Protein AF-A0A2E5JFN7-F1 (afdb_monomer_lite)

Secondary structure (DSSP, 8-state):
--HHHHHHHHHHHHHHHHHHHHHHH-HHHIIIIISSTT-HHHHHHHHHHHHHHHHHHHHHHHHTTTS-HHHHHHHHHHHHHHHHHHHHHHHHHTTSS--SS-HHHHHHHHHIIIIIHHHHHHH-HHHHHHHHHTT-----HHHHHHHHHHHHHHHH-S-GGGHHHHHHHHHHHHHHHHHHS-TTGGGG-GGGS--

Sequence (195 aa):
MKLAEKIGFLFIFVIIGLGVWFSHANLEAYQSWYAGPHGLLEWLTLASILSCIIASLYRASILAPFRKTSFLIGLYSSAAILLLFGALEGSRRWGLVDDFLPGWSVATLFFLYLVVLPLCYLKFLKTRKRVDDWAIPLPRIYHIWFYVLLLIAHWSTSANEFRPEQLQFGACWLFFMVLMEPLNRVVFSRTTIER

Structure (mmCIF, N/CA/C/O backbone):
data_AF-A0A2E5JFN7-F1
#
_entry.id   AF-A0A2E5JFN7-F1
#
loop_
_atom_site.group_PDB
_atom_site.id
_atom_site.type_symbol
_atom_site.label_atom_id
_atom_site.label_alt_id
_atom_site.label_comp_id
_atom_site.label_asym_id
_atom_site.label_entity_id
_atom_site.label_seq_id
_atom_site.pdbx_PDB_ins_code
_atom_site.Cartn_x
_atom_site.Cartn_y
_atom_site.Cartn_z
_atom_site.occupancy
_atom_site.B_iso_or_equiv
_atom_site.auth_seq_id
_atom_site.auth_comp_id
_atom_site.auth_asym_id
_atom_site.auth_atom_id
_atom_site.pdbx_PDB_model_num
ATOM 1 N N . MET A 1 1 ? -17.587 -4.954 -4.527 1.00 73.69 1 MET A N 1
ATOM 2 C CA . MET A 1 1 ? -16.482 -3.975 -4.611 1.00 73.69 1 MET A CA 1
ATOM 3 C C . MET A 1 1 ? -17.064 -2.625 -4.966 1.00 73.69 1 MET A C 1
ATOM 5 O O . MET A 1 1 ? -17.926 -2.572 -5.842 1.00 73.69 1 MET A O 1
ATOM 9 N N . LYS A 1 2 ? -16.641 -1.570 -4.272 1.00 88.75 2 LYS A N 1
ATOM 10 C CA . LYS A 1 2 ? -17.044 -0.190 -4.579 1.00 88.75 2 LYS A CA 1
ATOM 11 C C . LYS A 1 2 ? -16.436 0.246 -5.919 1.00 88.75 2 LYS A C 1
ATOM 13 O O . LYS A 1 2 ? -15.442 -0.325 -6.359 1.00 88.75 2 LYS A O 1
ATOM 18 N N . LEU A 1 3 ? -17.013 1.265 -6.560 1.00 90.50 3 LEU A N 1
ATOM 19 C CA . LEU A 1 3 ? -16.507 1.783 -7.838 1.00 90.50 3 LEU A CA 1
ATOM 20 C C . LEU A 1 3 ? -15.044 2.244 -7.730 1.00 90.50 3 LEU A C 1
ATOM 22 O O . LEU A 1 3 ? -14.225 1.846 -8.551 1.00 90.50 3 LEU A O 1
ATOM 26 N N . ALA A 1 4 ? -14.705 2.987 -6.672 1.00 89.81 4 ALA A N 1
ATOM 27 C CA . ALA A 1 4 ? -13.338 3.439 -6.412 1.00 89.81 4 ALA A CA 1
ATOM 28 C C . ALA A 1 4 ? -12.331 2.277 -6.329 1.00 89.81 4 ALA A C 1
ATOM 30 O O . ALA A 1 4 ? -11.231 2.388 -6.858 1.00 89.81 4 ALA A O 1
ATOM 31 N N . GLU A 1 5 ? -12.719 1.136 -5.742 1.00 91.19 5 GLU A N 1
ATOM 32 C CA . GLU A 1 5 ? -11.840 -0.037 -5.702 1.00 91.19 5 GLU A CA 1
ATOM 33 C C . GLU A 1 5 ? -11.593 -0.601 -7.103 1.00 91.19 5 GLU A C 1
ATOM 35 O O . GLU A 1 5 ? -10.466 -0.912 -7.467 1.00 91.19 5 GLU A O 1
ATOM 40 N N . LYS A 1 6 ? -12.651 -0.734 -7.911 1.00 92.69 6 LYS A N 1
ATOM 41 C CA . LYS A 1 6 ? -12.523 -1.252 -9.280 1.00 92.69 6 LYS A CA 1
ATOM 42 C C . LYS A 1 6 ? -11.599 -0.370 -10.118 1.00 92.69 6 LYS A C 1
ATOM 44 O O . LYS A 1 6 ? -10.758 -0.897 -10.838 1.00 92.69 6 LYS A O 1
ATOM 49 N N . ILE A 1 7 ? -11.735 0.950 -9.980 1.00 95.62 7 ILE A N 1
ATOM 50 C CA . ILE A 1 7 ? -10.869 1.927 -10.649 1.00 95.62 7 ILE A CA 1
ATOM 51 C C . ILE A 1 7 ? -9.422 1.775 -10.170 1.00 95.62 7 ILE A C 1
ATOM 53 O O . ILE A 1 7 ? -8.524 1.726 -11.002 1.00 95.62 7 ILE A O 1
ATOM 57 N N . GLY A 1 8 ? -9.193 1.627 -8.861 1.00 94.06 8 GLY A N 1
ATOM 58 C CA . GLY A 1 8 ? -7.854 1.407 -8.309 1.00 94.06 8 GLY A CA 1
ATOM 59 C C . GLY A 1 8 ? -7.188 0.137 -8.846 1.00 94.06 8 GLY A C 1
ATOM 60 O O . GLY A 1 8 ? -6.050 0.189 -9.300 1.00 94.06 8 GLY A O 1
ATOM 61 N N . PHE A 1 9 ? -7.899 -0.994 -8.887 1.00 94.88 9 PHE A N 1
ATOM 62 C CA . PHE A 1 9 ? -7.349 -2.224 -9.474 1.00 94.88 9 PHE A CA 1
ATOM 63 C C . PHE A 1 9 ? -7.083 -2.100 -10.969 1.00 94.88 9 PHE A C 1
ATOM 65 O O . PHE A 1 9 ? -6.048 -2.570 -11.434 1.00 94.88 9 PHE A O 1
ATOM 72 N N . LEU A 1 10 ? -7.993 -1.467 -11.715 1.00 95.88 10 LEU A N 1
ATOM 73 C CA . LEU A 1 10 ? -7.801 -1.223 -13.140 1.00 95.88 10 LEU A CA 1
ATOM 74 C C . LEU A 1 10 ? -6.564 -0.353 -13.380 1.00 95.88 10 LEU A C 1
ATOM 76 O O . LEU A 1 10 ? -5.761 -0.681 -14.244 1.00 95.88 10 LEU A O 1
ATOM 80 N N . PHE A 1 11 ? -6.380 0.702 -12.585 1.00 96.69 11 PHE A N 1
ATOM 81 C CA . PHE A 1 11 ? -5.196 1.555 -12.636 1.00 96.69 11 PHE A CA 1
ATOM 82 C C . PHE A 1 11 ? -3.911 0.740 -12.443 1.00 96.69 11 PHE A C 1
ATOM 84 O O . PHE A 1 11 ? -3.033 0.776 -13.302 1.00 96.69 11 PHE A O 1
ATOM 91 N N . ILE A 1 12 ? -3.823 -0.054 -11.371 1.00 96.00 12 ILE A N 1
ATOM 92 C CA . ILE A 1 12 ? -2.625 -0.860 -11.099 1.00 96.00 12 ILE A CA 1
ATOM 93 C C . ILE A 1 12 ? -2.394 -1.881 -12.224 1.00 96.00 12 ILE A C 1
ATOM 95 O O . ILE A 1 12 ? -1.264 -2.051 -12.678 1.00 96.00 12 ILE A O 1
ATOM 99 N N . PHE A 1 13 ? -3.456 -2.534 -12.707 1.00 95.62 13 PHE A N 1
ATOM 100 C CA . PHE A 1 13 ? -3.371 -3.525 -13.780 1.00 95.62 13 PHE A CA 1
ATOM 101 C C . PHE A 1 13 ? -2.891 -2.916 -15.101 1.00 95.62 13 PHE A C 1
ATOM 103 O O . PHE A 1 13 ? -2.038 -3.503 -15.759 1.00 95.62 13 PHE A O 1
ATOM 110 N N . VAL A 1 14 ? -3.392 -1.734 -15.474 1.00 97.25 14 VAL A N 1
ATOM 111 C CA . VAL A 1 14 ? -2.961 -1.019 -16.685 1.00 97.25 14 VAL A CA 1
ATOM 112 C C . VAL A 1 14 ? -1.489 -0.651 -16.594 1.00 97.25 14 VAL A C 1
ATOM 114 O O . VAL A 1 14 ? -0.746 -0.941 -17.528 1.00 97.25 14 VAL A O 1
ATOM 117 N N . ILE A 1 15 ? -1.052 -0.066 -15.473 1.00 97.81 15 ILE A N 1
ATOM 118 C CA . ILE A 1 15 ? 0.358 0.285 -15.287 1.00 97.81 15 ILE A CA 1
ATOM 119 C C . ILE A 1 15 ? 1.208 -0.980 -15.426 1.00 97.81 15 ILE A C 1
ATOM 121 O O . ILE A 1 15 ? 2.070 -1.036 -16.290 1.00 97.81 15 ILE A O 1
ATOM 125 N N . ILE A 1 16 ? 0.902 -2.049 -14.700 1.00 96.06 16 ILE A N 1
ATOM 126 C CA . ILE A 1 16 ? 1.704 -3.279 -14.741 1.00 96.06 16 ILE A CA 1
ATOM 127 C C . ILE A 1 16 ? 1.686 -3.953 -16.109 1.00 96.06 16 ILE A C 1
ATOM 129 O O . ILE A 1 16 ? 2.736 -4.395 -16.566 1.00 96.06 16 ILE A O 1
ATOM 133 N N . GLY A 1 17 ? 0.542 -4.001 -16.788 1.00 96.31 17 GLY A N 1
ATOM 134 C CA . GLY A 1 17 ? 0.453 -4.522 -18.150 1.00 96.31 17 GLY A CA 1
ATOM 135 C C . GLY A 1 17 ? 1.341 -3.740 -19.120 1.00 96.31 17 GLY A C 1
ATOM 136 O O . GLY A 1 17 ? 2.074 -4.350 -19.898 1.00 96.31 17 GLY A O 1
ATOM 137 N N . LEU A 1 18 ? 1.349 -2.405 -19.016 1.00 96.69 18 LEU A N 1
ATOM 138 C CA . LEU A 1 18 ? 2.265 -1.553 -19.778 1.00 96.69 18 LEU A CA 1
ATOM 139 C C . LEU A 1 18 ? 3.726 -1.846 -19.434 1.00 96.69 18 LEU A C 1
ATOM 141 O O . LEU A 1 18 ? 4.544 -1.899 -20.342 1.00 96.69 18 LEU A O 1
ATOM 145 N N . GLY A 1 19 ? 4.053 -2.088 -18.164 1.00 95.81 19 GLY A N 1
ATOM 146 C CA . GLY A 1 19 ? 5.405 -2.462 -17.745 1.00 95.81 19 GLY A CA 1
ATOM 147 C C . GLY A 1 19 ? 5.879 -3.777 -18.363 1.00 95.81 19 GLY A C 1
ATOM 148 O O . GLY A 1 19 ? 6.961 -3.830 -18.948 1.00 95.81 19 GLY A O 1
ATOM 149 N N . VAL A 1 20 ? 5.044 -4.823 -18.318 1.00 96.81 20 VAL A N 1
ATOM 150 C CA . VAL A 1 20 ? 5.360 -6.108 -18.967 1.00 96.81 20 VAL A CA 1
ATOM 151 C C . VAL A 1 20 ? 5.555 -5.901 -20.467 1.00 96.81 20 VAL A C 1
ATOM 153 O O . VAL A 1 20 ? 6.562 -6.348 -21.016 1.00 96.81 20 VAL A O 1
ATOM 156 N N . TRP A 1 21 ? 4.645 -5.186 -21.131 1.00 97.06 21 TRP A N 1
ATOM 157 C CA . TRP A 1 21 ? 4.748 -4.916 -22.564 1.00 97.06 21 TRP A CA 1
ATOM 158 C C . TRP A 1 21 ? 6.009 -4.116 -22.926 1.00 97.06 21 TRP A C 1
ATOM 160 O O . TRP A 1 21 ? 6.771 -4.554 -23.788 1.00 97.06 21 TRP A O 1
ATOM 170 N N . PHE A 1 22 ? 6.288 -3.009 -22.227 1.00 96.19 22 PHE A N 1
ATOM 171 C CA . PHE A 1 22 ? 7.479 -2.187 -22.453 1.00 96.19 22 PHE A CA 1
ATOM 172 C C . PHE A 1 22 ? 8.766 -2.985 -22.285 1.00 96.19 22 PHE A C 1
ATOM 174 O O . PHE A 1 22 ? 9.660 -2.849 -23.115 1.00 96.19 22 PHE A O 1
ATOM 181 N N . SER A 1 23 ? 8.843 -3.865 -21.281 1.00 96.62 23 SER A N 1
ATOM 182 C CA . SER A 1 23 ? 10.041 -4.685 -21.071 1.00 96.62 23 SER A CA 1
ATOM 183 C C . SER A 1 23 ? 10.377 -5.573 -22.279 1.00 96.62 23 SER A C 1
ATOM 185 O O . SER A 1 23 ? 11.549 -5.814 -22.557 1.00 96.62 23 SER A O 1
ATOM 187 N N . HIS A 1 24 ? 9.376 -6.019 -23.043 1.00 96.25 24 HIS A N 1
ATOM 188 C CA . HIS A 1 24 ? 9.597 -6.819 -24.252 1.00 96.25 24 HIS A CA 1
ATOM 189 C C . HIS A 1 24 ? 9.774 -5.964 -25.508 1.00 96.25 24 HIS A C 1
ATOM 191 O O . HIS A 1 24 ? 10.525 -6.348 -26.399 1.00 96.25 24 HIS A O 1
ATOM 197 N N . ALA A 1 25 ? 9.071 -4.833 -25.601 1.00 97.44 25 ALA A N 1
ATOM 198 C CA . ALA A 1 25 ? 9.056 -4.002 -26.801 1.00 97.44 25 ALA A CA 1
ATOM 199 C C . ALA A 1 25 ? 10.277 -3.075 -26.908 1.00 97.44 25 ALA A C 1
ATOM 201 O O . ALA A 1 25 ? 10.822 -2.900 -27.995 1.00 97.44 25 ALA A O 1
ATOM 202 N N . ASN A 1 26 ? 10.693 -2.458 -25.799 1.00 96.62 26 ASN A N 1
ATOM 203 C CA . ASN A 1 26 ? 11.832 -1.548 -25.753 1.00 96.62 26 ASN A CA 1
ATOM 204 C C . ASN A 1 26 ? 12.445 -1.552 -24.346 1.00 96.62 26 ASN A C 1
ATOM 206 O O . ASN A 1 26 ? 12.002 -0.834 -23.444 1.00 96.62 26 ASN A O 1
ATOM 210 N N . LEU A 1 27 ? 13.482 -2.375 -24.180 1.00 96.00 27 LEU A N 1
ATOM 211 C CA . LEU A 1 27 ? 14.155 -2.564 -22.899 1.00 96.00 27 LEU A CA 1
ATOM 212 C C . LEU A 1 27 ? 14.795 -1.267 -22.384 1.00 96.00 27 LEU A C 1
ATOM 214 O O . LEU A 1 27 ? 14.708 -0.982 -21.194 1.00 96.00 27 LEU A O 1
ATOM 218 N N . GLU A 1 28 ? 15.368 -0.453 -23.268 1.00 95.75 28 GLU A N 1
ATOM 219 C CA . GLU A 1 28 ? 16.009 0.812 -22.901 1.00 95.75 28 GLU A CA 1
ATOM 220 C C . GLU A 1 28 ? 14.992 1.813 -22.339 1.00 95.75 28 GLU A C 1
ATOM 222 O O . GLU A 1 28 ? 15.212 2.404 -21.281 1.00 95.75 28 GLU A O 1
ATOM 227 N N . ALA A 1 29 ? 13.831 1.958 -22.986 1.00 95.00 29 ALA A N 1
ATOM 228 C CA . ALA A 1 29 ? 12.750 2.808 -22.485 1.00 95.00 29 ALA A CA 1
ATOM 229 C C . ALA A 1 29 ? 12.196 2.299 -21.142 1.00 95.00 29 ALA A C 1
ATOM 231 O O . ALA A 1 29 ? 11.891 3.094 -20.248 1.00 95.00 29 ALA A O 1
ATOM 232 N N . TYR A 1 30 ? 12.100 0.974 -20.979 1.00 95.94 30 TYR A N 1
ATOM 233 C CA . TYR A 1 30 ? 11.683 0.365 -19.719 1.00 95.94 30 TYR A CA 1
ATOM 234 C C . TYR A 1 30 ? 12.671 0.683 -18.587 1.00 95.94 30 TYR A C 1
ATOM 236 O O . TYR A 1 30 ? 12.260 1.101 -17.507 1.00 95.94 30 TYR A O 1
ATOM 244 N N . GLN A 1 31 ? 13.969 0.518 -18.837 1.00 94.94 31 GLN A N 1
ATOM 245 C CA . GLN A 1 31 ? 15.022 0.691 -17.835 1.00 94.94 31 GLN A CA 1
ATOM 246 C C . GLN A 1 31 ? 15.359 2.150 -17.528 1.00 94.94 31 GLN A C 1
ATOM 248 O O . GLN A 1 31 ? 15.864 2.417 -16.449 1.00 94.94 31 GLN A O 1
ATOM 253 N N . SER A 1 32 ? 15.112 3.087 -18.442 1.00 93.56 32 SER A N 1
ATOM 254 C CA . SER A 1 32 ? 15.440 4.505 -18.235 1.00 93.56 32 SER A CA 1
ATOM 255 C C . SER A 1 32 ? 14.272 5.287 -17.643 1.00 93.56 32 SER A C 1
ATOM 257 O O . SER A 1 32 ? 14.397 5.903 -16.590 1.00 93.56 32 SER A O 1
ATOM 259 N N . TRP A 1 33 ? 13.116 5.257 -18.306 1.00 95.44 33 TRP A N 1
ATOM 260 C CA . TRP A 1 33 ? 11.990 6.125 -17.969 1.00 95.44 33 TRP A CA 1
ATOM 261 C C . TRP A 1 33 ? 10.932 5.435 -17.109 1.00 95.44 33 TRP A C 1
ATOM 263 O O . TRP A 1 33 ? 10.269 6.081 -16.300 1.00 95.44 33 TRP A O 1
ATOM 273 N N . TYR A 1 34 ? 10.735 4.129 -17.282 1.00 96.12 34 TYR A N 1
ATOM 274 C CA . TYR A 1 34 ? 9.594 3.445 -16.681 1.00 96.12 34 TYR A CA 1
ATOM 275 C C . TYR A 1 34 ? 9.903 2.861 -15.293 1.00 96.12 34 TYR A C 1
ATOM 277 O O . TYR A 1 34 ? 9.289 3.264 -14.305 1.00 96.12 34 TYR A O 1
ATOM 285 N N . ALA A 1 35 ? 10.856 1.930 -15.222 1.00 94.69 35 ALA A N 1
ATOM 286 C CA . ALA A 1 35 ? 11.292 1.230 -14.011 1.00 94.69 35 ALA A CA 1
ATOM 287 C C . ALA A 1 35 ? 12.698 1.647 -13.545 1.00 94.69 35 ALA A C 1
ATOM 289 O O . ALA A 1 35 ? 13.195 1.104 -12.565 1.00 94.69 35 ALA A O 1
ATOM 290 N N . GLY A 1 36 ? 13.341 2.569 -14.263 1.00 90.19 36 GLY A N 1
ATOM 291 C CA . GLY A 1 36 ? 14.665 3.081 -13.929 1.00 90.19 36 GLY A CA 1
ATOM 292 C C . GLY A 1 36 ? 14.713 3.961 -12.687 1.00 90.19 36 GLY A C 1
ATOM 293 O O . GLY A 1 36 ? 13.664 4.321 -12.141 1.00 90.19 36 GLY A O 1
ATOM 294 N N . PRO A 1 37 ? 15.926 4.384 -12.286 1.00 86.50 37 PRO A N 1
ATOM 295 C CA . PRO A 1 37 ? 16.100 5.423 -11.280 1.00 86.50 37 PRO A CA 1
ATOM 296 C C . PRO A 1 37 ? 15.337 6.687 -11.689 1.00 86.50 37 PRO A C 1
ATOM 298 O O . PRO A 1 37 ? 15.473 7.176 -12.808 1.00 86.50 37 PRO A O 1
ATOM 301 N N . HIS A 1 38 ? 14.514 7.202 -10.783 1.00 88.62 38 HIS A N 1
ATOM 302 C CA . HIS A 1 38 ? 13.595 8.326 -10.981 1.00 88.62 38 HIS A CA 1
ATOM 303 C C . HIS A 1 38 ? 12.520 8.105 -12.055 1.00 88.62 38 HIS A C 1
ATOM 305 O O . HIS A 1 38 ? 11.885 9.064 -12.506 1.00 88.62 38 HIS A O 1
ATOM 311 N N . GLY A 1 39 ? 12.291 6.849 -12.445 1.00 92.88 39 GLY A N 1
ATOM 312 C CA . GLY A 1 39 ? 11.295 6.464 -13.432 1.00 92.88 39 GLY A CA 1
ATOM 313 C C . GLY A 1 39 ? 9.853 6.579 -12.934 1.00 92.88 39 GLY A C 1
ATOM 314 O O . GLY A 1 39 ? 9.565 6.853 -11.769 1.00 92.88 39 GLY A O 1
ATOM 315 N N . LEU A 1 40 ? 8.898 6.345 -13.830 1.00 96.19 40 LEU A N 1
ATOM 316 C CA . LEU A 1 40 ? 7.468 6.464 -13.545 1.00 96.19 40 LEU A CA 1
ATOM 317 C C . LEU A 1 40 ? 7.011 5.601 -12.355 1.00 96.19 40 LEU A C 1
ATOM 319 O O . LEU A 1 40 ? 6.304 6.095 -11.473 1.00 96.19 40 LEU A O 1
ATOM 323 N N . LEU A 1 41 ? 7.395 4.318 -12.323 1.00 94.94 41 LEU A N 1
ATOM 324 C CA . LEU A 1 41 ? 7.003 3.393 -11.250 1.00 94.94 41 LEU A CA 1
ATOM 325 C C . LEU A 1 41 ? 7.482 3.874 -9.884 1.00 94.94 41 LEU A C 1
ATOM 327 O O . LEU A 1 41 ? 6.797 3.702 -8.873 1.00 94.94 41 LEU A O 1
ATOM 331 N N . GLU A 1 42 ? 8.638 4.520 -9.876 1.00 91.69 42 GLU A N 1
ATOM 332 C CA . GLU A 1 42 ? 9.266 5.050 -8.691 1.00 91.69 42 GLU A CA 1
ATOM 333 C C . GLU A 1 42 ? 8.378 6.111 -8.014 1.00 91.69 42 GLU A C 1
ATOM 335 O O . GLU A 1 42 ? 8.008 5.989 -6.837 1.00 91.69 42 GLU A O 1
ATOM 340 N N . TRP A 1 43 ? 7.994 7.133 -8.783 1.00 93.62 43 TRP A N 1
ATOM 341 C CA . TRP A 1 43 ? 7.141 8.229 -8.325 1.00 93.62 43 TRP A CA 1
ATOM 342 C C . TRP A 1 43 ? 5.758 7.740 -7.917 1.00 93.62 43 TRP A C 1
ATOM 344 O O . TRP A 1 43 ? 5.205 8.183 -6.908 1.00 93.62 43 TRP A O 1
ATOM 354 N N . LEU A 1 44 ? 5.206 6.784 -8.664 1.00 96.12 44 LEU A N 1
ATOM 355 C CA . LEU A 1 44 ? 3.916 6.195 -8.331 1.00 96.12 44 LEU A CA 1
ATOM 356 C C . LEU A 1 44 ? 3.965 5.369 -7.041 1.00 96.12 44 LEU A C 1
ATOM 358 O O . LEU A 1 44 ? 2.984 5.346 -6.294 1.00 96.12 44 LEU A O 1
ATOM 362 N N . THR A 1 45 ? 5.091 4.716 -6.752 1.00 94.19 45 THR A N 1
ATOM 363 C CA . THR A 1 45 ? 5.304 4.008 -5.485 1.00 94.19 45 THR A CA 1
ATOM 364 C C . THR A 1 45 ? 5.330 4.999 -4.324 1.00 94.19 45 THR A C 1
ATOM 366 O O . THR A 1 45 ? 4.573 4.829 -3.366 1.00 94.19 45 THR A O 1
ATOM 369 N N . LEU A 1 46 ? 6.090 6.095 -4.441 1.00 94.06 46 LEU A N 1
ATOM 370 C CA . LEU A 1 46 ? 6.107 7.164 -3.430 1.00 94.06 46 LEU A CA 1
ATOM 371 C C . LEU A 1 46 ? 4.717 7.776 -3.215 1.00 94.06 46 LEU A C 1
ATOM 373 O O . LEU A 1 46 ? 4.294 7.963 -2.072 1.00 94.06 46 LEU A O 1
ATOM 377 N N . ALA A 1 47 ? 3.969 8.020 -4.294 1.00 96.38 47 ALA A N 1
ATOM 378 C CA . ALA A 1 47 ? 2.605 8.534 -4.215 1.00 96.38 47 ALA A CA 1
ATOM 379 C C . ALA A 1 47 ? 1.671 7.589 -3.439 1.00 96.38 47 ALA A C 1
ATOM 381 O O . ALA A 1 47 ? 0.853 8.045 -2.634 1.00 96.38 47 ALA A O 1
ATOM 382 N N . SER A 1 48 ? 1.807 6.272 -3.625 1.00 96.62 48 SER A N 1
ATOM 383 C CA . SER A 1 48 ? 1.014 5.285 -2.881 1.00 96.62 48 SER A CA 1
ATOM 384 C C . SER A 1 48 ? 1.369 5.244 -1.392 1.00 96.62 48 SER A C 1
ATOM 386 O O . SER A 1 48 ? 0.470 5.189 -0.551 1.00 96.62 48 SER A O 1
ATOM 388 N N . ILE A 1 49 ? 2.658 5.350 -1.048 1.00 95.94 49 ILE A N 1
ATOM 389 C CA . ILE A 1 49 ? 3.131 5.398 0.343 1.00 95.94 49 ILE A CA 1
ATOM 390 C C . ILE A 1 49 ? 2.588 6.652 1.027 1.00 95.94 49 ILE A C 1
ATOM 392 O O . ILE A 1 49 ? 1.988 6.556 2.099 1.00 95.94 49 ILE A O 1
ATOM 396 N N . LEU A 1 50 ? 2.712 7.814 0.378 1.00 96.94 50 LEU A N 1
ATOM 397 C CA . LEU A 1 50 ? 2.157 9.071 0.877 1.00 96.94 50 LEU A CA 1
ATOM 398 C C . LEU A 1 50 ? 0.640 8.966 1.078 1.00 96.94 50 LEU A C 1
ATOM 400 O O . LEU A 1 50 ? 0.121 9.370 2.119 1.00 96.94 50 LEU A O 1
ATOM 404 N N . SER A 1 51 ? -0.066 8.348 0.130 1.00 97.50 51 SER A N 1
ATOM 405 C CA . SER A 1 51 ? -1.509 8.108 0.235 1.00 97.50 51 SER A CA 1
ATOM 406 C C . SER A 1 51 ? -1.858 7.213 1.430 1.00 97.50 51 SER A C 1
ATOM 408 O O . SER A 1 51 ? -2.827 7.487 2.141 1.00 97.50 51 SER A O 1
ATOM 410 N N . CYS A 1 52 ? -1.056 6.181 1.714 1.00 97.44 52 CYS A N 1
ATOM 411 C CA . CYS A 1 52 ? -1.233 5.325 2.889 1.00 97.44 52 CYS A CA 1
ATOM 412 C C . CYS A 1 52 ? -0.997 6.077 4.205 1.00 97.44 52 CYS A C 1
ATOM 414 O O . CYS A 1 52 ? -1.748 5.885 5.166 1.00 97.44 52 CYS A O 1
ATOM 416 N N . ILE A 1 53 ? 0.019 6.942 4.252 1.00 98.00 53 ILE A N 1
ATOM 417 C CA . ILE A 1 53 ? 0.317 7.787 5.415 1.00 98.00 53 ILE A CA 1
ATOM 418 C C . ILE A 1 53 ? -0.859 8.729 5.676 1.00 98.00 53 ILE A C 1
ATOM 420 O O . ILE A 1 53 ? -1.415 8.721 6.775 1.00 98.00 53 ILE A O 1
ATOM 424 N N . ILE A 1 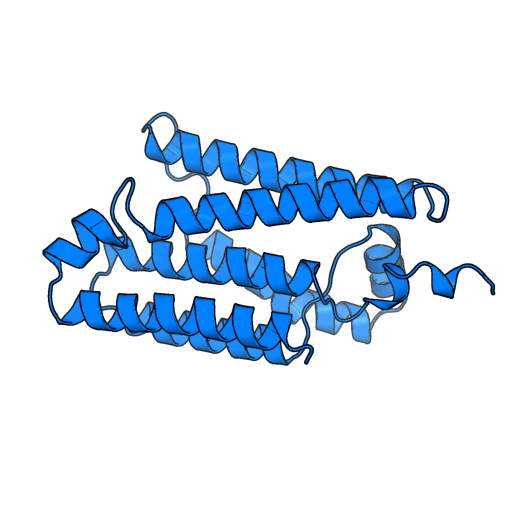54 ? -1.299 9.471 4.654 1.00 98.06 54 ILE A N 1
ATOM 425 C CA . ILE A 1 54 ? -2.435 10.396 4.751 1.00 98.06 54 ILE A CA 1
ATOM 426 C C . ILE A 1 54 ? -3.691 9.651 5.205 1.00 98.06 54 ILE A C 1
ATOM 428 O O . ILE A 1 54 ? -4.357 10.092 6.139 1.00 98.06 54 ILE A O 1
ATOM 432 N N . ALA A 1 55 ? -4.001 8.499 4.607 1.00 97.00 55 ALA A N 1
ATOM 433 C CA . ALA A 1 55 ? -5.170 7.708 4.978 1.00 97.00 55 ALA A CA 1
ATOM 434 C C . ALA A 1 55 ? -5.107 7.201 6.431 1.00 97.00 55 ALA A C 1
ATOM 436 O O . ALA A 1 55 ? -6.126 7.206 7.126 1.00 97.00 55 ALA A O 1
ATOM 437 N N . SER A 1 56 ? -3.927 6.798 6.909 1.00 97.69 56 SER A N 1
ATOM 438 C CA . SER A 1 56 ? -3.728 6.339 8.290 1.00 97.69 56 SER A CA 1
ATOM 439 C C . SER A 1 56 ? -3.906 7.481 9.293 1.00 97.69 56 SER A C 1
ATOM 441 O O . SER A 1 56 ? -4.647 7.333 10.266 1.00 97.69 56 SER A O 1
ATOM 443 N N . LEU A 1 57 ? -3.304 8.643 9.019 1.00 97.81 57 LEU A N 1
ATOM 444 C CA . LEU A 1 57 ? -3.426 9.840 9.856 1.00 97.81 57 LEU A CA 1
ATOM 445 C C . LEU A 1 57 ? -4.859 10.378 9.867 1.00 97.81 57 LEU A C 1
ATOM 447 O O . LEU A 1 57 ? -5.419 10.613 10.933 1.00 97.81 57 LEU A O 1
ATOM 451 N N . TYR A 1 58 ? -5.490 10.489 8.697 1.00 97.00 58 TYR A N 1
ATOM 452 C CA . TYR A 1 58 ? -6.880 10.921 8.561 1.00 97.00 58 TYR A CA 1
ATOM 453 C C . TYR A 1 58 ? -7.836 10.030 9.365 1.00 97.00 58 TYR A C 1
ATOM 455 O O . TYR A 1 58 ? -8.706 10.522 10.089 1.00 97.00 58 TYR A O 1
ATOM 463 N N . ARG A 1 59 ? -7.652 8.704 9.293 1.00 95.94 59 ARG A N 1
ATOM 464 C CA . ARG A 1 59 ? -8.434 7.756 10.097 1.00 95.94 59 ARG A CA 1
ATOM 465 C C . ARG A 1 59 ? -8.184 7.912 11.584 1.00 95.94 59 ARG A C 1
ATOM 467 O O . ARG A 1 59 ? -9.150 7.849 12.339 1.00 95.94 59 ARG A O 1
ATOM 474 N N . ALA A 1 60 ? -6.936 8.121 11.997 1.00 96.69 60 ALA A N 1
ATOM 475 C CA . ALA A 1 60 ? -6.610 8.351 13.398 1.00 96.69 60 ALA A CA 1
ATOM 476 C C . ALA A 1 60 ? -7.328 9.605 13.913 1.00 96.69 60 ALA A C 1
ATOM 478 O O . ALA A 1 60 ? -8.019 9.526 14.922 1.00 96.69 60 ALA A O 1
ATOM 479 N N . SER A 1 61 ? -7.280 10.716 13.170 1.00 96.44 61 SER A N 1
ATOM 480 C CA . SER A 1 61 ? -7.962 11.966 13.531 1.00 96.44 61 SER A CA 1
ATOM 481 C C . SER A 1 61 ? -9.479 11.806 13.644 1.00 96.44 61 SER A C 1
ATOM 483 O O . SER A 1 61 ? -10.088 12.312 14.581 1.00 96.44 61 SER A O 1
ATOM 485 N N . ILE A 1 62 ? -10.103 11.076 12.716 1.00 95.69 62 ILE A N 1
ATOM 486 C CA . ILE A 1 62 ? -11.556 10.869 12.728 1.00 95.69 62 ILE A CA 1
ATOM 487 C C . ILE A 1 62 ? -12.010 9.902 13.821 1.00 95.69 62 ILE A C 1
ATOM 489 O O . ILE A 1 62 ? -13.096 10.077 14.373 1.00 95.69 62 ILE A O 1
ATOM 493 N N . LEU A 1 63 ? -11.232 8.854 14.090 1.00 95.06 63 LEU A N 1
ATOM 494 C CA . LEU A 1 63 ? -11.598 7.796 15.030 1.00 95.06 63 LEU A CA 1
ATOM 495 C C . LEU A 1 63 ? -11.062 8.043 16.446 1.00 95.06 63 LEU A C 1
ATOM 497 O O . LEU A 1 63 ? -11.427 7.297 17.352 1.00 95.06 63 LEU A O 1
ATOM 501 N N . ALA A 1 64 ? -10.254 9.085 16.662 1.00 95.69 64 ALA A N 1
ATOM 502 C CA . ALA A 1 64 ? -9.704 9.436 17.970 1.00 95.69 64 ALA A CA 1
ATOM 503 C C . ALA A 1 64 ? -10.755 9.580 19.087 1.00 95.69 64 ALA A C 1
ATOM 505 O O . ALA A 1 64 ? -10.536 9.005 20.150 1.00 95.69 64 ALA A O 1
ATOM 506 N N . PRO A 1 65 ? -11.921 10.228 18.877 1.00 94.19 65 PRO A N 1
ATOM 507 C CA . PRO A 1 65 ? -12.941 10.356 19.929 1.00 94.19 65 PRO A CA 1
ATOM 508 C C . PRO A 1 65 ? -13.657 9.041 20.276 1.00 94.19 65 PRO A C 1
ATOM 510 O O . PRO A 1 65 ? -14.424 8.966 21.227 1.00 94.19 65 PRO A O 1
ATOM 513 N N . PHE A 1 66 ? -13.459 8.020 19.450 1.00 93.56 66 PHE A N 1
ATOM 514 C CA . PHE A 1 66 ? -14.350 6.877 19.292 1.00 93.56 66 PHE A CA 1
ATOM 515 C C . PHE A 1 66 ? -13.659 5.542 19.589 1.00 93.56 66 PHE A C 1
ATOM 517 O O . PHE A 1 66 ? -14.312 4.517 19.787 1.00 93.56 66 PHE A O 1
ATOM 524 N N . ARG A 1 67 ? -12.325 5.519 19.567 1.00 94.00 67 ARG A N 1
ATOM 525 C CA . ARG A 1 67 ? -11.510 4.310 19.678 1.00 94.00 67 ARG A CA 1
ATOM 526 C C . ARG A 1 67 ? -10.482 4.462 20.791 1.00 94.00 67 ARG A C 1
ATOM 528 O O . ARG A 1 67 ? -10.027 5.551 21.112 1.00 94.00 67 ARG A O 1
ATOM 535 N N . LYS A 1 68 ? -10.097 3.327 21.369 1.00 94.56 68 LYS A N 1
ATOM 536 C CA . LYS A 1 68 ? -9.076 3.252 22.419 1.00 94.56 68 LYS A CA 1
ATOM 537 C C . LYS A 1 68 ? -7.696 3.684 21.928 1.00 94.56 68 LYS A C 1
ATOM 539 O O . LYS A 1 68 ? -7.359 3.512 20.759 1.00 94.56 68 LYS A O 1
ATOM 544 N N . THR A 1 69 ? -6.845 4.099 22.860 1.00 96.25 69 THR A N 1
ATOM 545 C CA . THR A 1 69 ? -5.480 4.557 22.575 1.00 96.25 69 THR A CA 1
ATOM 546 C C . THR A 1 69 ? -4.640 3.529 21.816 1.00 96.25 69 THR A C 1
ATOM 548 O O . THR A 1 69 ? -3.923 3.915 20.903 1.00 96.25 69 THR A O 1
ATOM 551 N N . SER A 1 70 ? -4.759 2.222 22.096 1.00 96.00 70 SER A N 1
ATOM 552 C CA . SER A 1 70 ? -3.985 1.201 21.362 1.00 96.00 70 SER A CA 1
ATOM 553 C C . SER A 1 70 ? -4.317 1.153 19.866 1.00 96.00 70 SER A C 1
ATOM 555 O O . SER A 1 70 ? -3.438 0.899 19.049 1.00 96.00 70 SER A O 1
ATOM 557 N N . PHE A 1 71 ? -5.572 1.438 19.506 1.00 96.56 71 PHE A N 1
ATOM 558 C CA . PHE A 1 71 ? -6.017 1.485 18.115 1.00 96.56 71 PHE A CA 1
ATOM 559 C C . PHE A 1 71 ? -5.379 2.675 17.395 1.00 96.56 71 PHE A C 1
ATOM 561 O O . PHE A 1 71 ? -4.881 2.544 16.280 1.00 96.56 71 PHE A O 1
ATOM 568 N N . LEU A 1 72 ? -5.346 3.831 18.065 1.00 97.56 72 LEU A N 1
ATOM 569 C CA . LEU A 1 72 ? -4.717 5.041 17.539 1.00 97.56 72 LEU A CA 1
ATOM 570 C C . LEU A 1 72 ? -3.203 4.874 17.421 1.00 97.56 72 LEU A C 1
ATOM 572 O O . LEU A 1 72 ? -2.644 5.219 16.385 1.00 97.56 72 LEU A O 1
ATOM 576 N N . ILE A 1 73 ? -2.559 4.280 18.433 1.00 97.81 73 ILE A N 1
ATOM 577 C CA . ILE A 1 73 ? -1.140 3.908 18.382 1.00 97.81 73 ILE A CA 1
ATOM 578 C C . ILE A 1 73 ? -0.885 3.039 17.153 1.00 97.81 73 ILE A C 1
ATOM 580 O O . ILE A 1 73 ? 0.025 3.342 16.398 1.00 97.81 73 ILE A O 1
ATOM 584 N N . GLY A 1 74 ? -1.724 2.035 16.886 1.00 97.31 74 GLY A N 1
ATOM 585 C CA . GLY A 1 74 ? -1.605 1.204 15.689 1.00 97.31 74 GLY A CA 1
ATOM 586 C C . GLY A 1 74 ? -1.622 1.992 14.374 1.00 97.31 74 GLY A C 1
ATOM 587 O O . GLY A 1 74 ? -0.752 1.793 13.525 1.00 97.31 74 GLY A O 1
ATOM 588 N N . LEU A 1 75 ? -2.550 2.943 14.221 1.00 97.19 75 LEU A N 1
ATOM 589 C CA . LEU A 1 75 ? -2.618 3.805 13.032 1.00 97.19 75 LEU A CA 1
ATOM 590 C C . LEU A 1 75 ? -1.404 4.736 12.902 1.00 97.19 75 LEU A C 1
ATOM 592 O O . LEU A 1 75 ? -0.844 4.857 11.811 1.00 97.19 75 LEU A O 1
ATOM 596 N N . TYR A 1 76 ? -0.969 5.367 13.997 1.00 98.06 76 TYR A N 1
ATOM 597 C CA . TYR A 1 76 ? 0.219 6.224 13.994 1.00 98.06 76 TYR A CA 1
ATOM 598 C C . TYR A 1 76 ? 1.500 5.427 13.744 1.00 98.06 76 TYR A C 1
ATOM 600 O O . TYR A 1 76 ? 2.347 5.871 12.974 1.00 98.06 76 TYR A O 1
ATOM 608 N N . SER A 1 77 ? 1.628 4.232 14.323 1.00 97.19 77 SER A N 1
ATOM 609 C CA . SER A 1 77 ? 2.740 3.320 14.059 1.00 97.19 77 SER A CA 1
ATOM 610 C C . SER A 1 77 ? 2.764 2.892 12.595 1.00 97.19 77 SER A C 1
ATOM 612 O O . SER A 1 77 ? 3.827 2.924 11.984 1.00 97.19 77 SER A O 1
ATOM 614 N N . SER A 1 78 ? 1.613 2.563 11.998 1.00 96.00 78 SER A N 1
ATOM 615 C CA . SER A 1 78 ? 1.529 2.266 10.563 1.00 96.00 78 SER A CA 1
ATOM 616 C C . SER A 1 78 ? 2.008 3.450 9.719 1.00 96.00 78 SER A C 1
ATOM 618 O O . SER A 1 78 ? 2.809 3.265 8.807 1.00 96.00 78 SER A O 1
ATOM 620 N N . ALA A 1 79 ? 1.559 4.670 10.029 1.00 97.12 79 ALA A N 1
ATOM 621 C CA . ALA A 1 79 ? 1.992 5.876 9.324 1.00 97.12 79 ALA A CA 1
ATOM 622 C C . ALA A 1 79 ? 3.503 6.128 9.482 1.00 97.12 79 ALA A C 1
ATOM 624 O O . ALA A 1 79 ? 4.179 6.424 8.501 1.00 97.12 79 ALA A O 1
ATOM 625 N N . ALA A 1 80 ? 4.042 5.960 10.692 1.00 97.38 80 ALA A N 1
ATOM 626 C CA . ALA A 1 80 ? 5.463 6.135 10.977 1.00 97.38 80 ALA A CA 1
ATOM 627 C C . ALA A 1 80 ? 6.335 5.101 10.248 1.00 97.38 80 ALA A C 1
ATOM 629 O O . ALA A 1 80 ? 7.340 5.469 9.650 1.00 97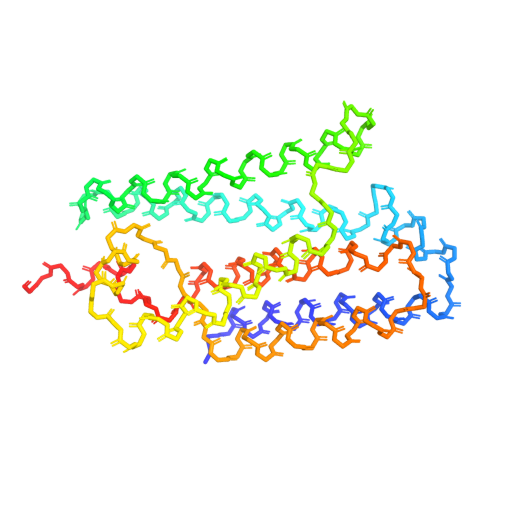.38 80 ALA A O 1
ATOM 630 N N . ILE A 1 81 ? 5.934 3.825 10.235 1.00 95.00 81 ILE A N 1
ATOM 631 C CA . ILE A 1 81 ? 6.645 2.765 9.503 1.00 95.00 81 ILE A CA 1
ATOM 632 C C . ILE A 1 81 ? 6.665 3.070 8.003 1.00 95.00 81 ILE A C 1
ATOM 634 O O . ILE A 1 81 ? 7.707 2.944 7.370 1.00 95.00 81 ILE A O 1
ATOM 638 N N . LEU A 1 82 ? 5.538 3.509 7.435 1.00 94.75 82 LEU A N 1
ATOM 639 C CA . LEU A 1 82 ? 5.459 3.889 6.023 1.00 94.75 82 LEU A CA 1
ATOM 640 C C . LEU A 1 82 ? 6.309 5.121 5.697 1.00 94.75 82 LEU A C 1
ATOM 642 O O . LEU A 1 82 ? 6.913 5.170 4.631 1.00 94.75 82 LEU A O 1
ATOM 646 N N . LEU A 1 83 ? 6.380 6.097 6.608 1.00 95.25 83 LEU A N 1
ATOM 647 C CA . LEU A 1 83 ? 7.248 7.265 6.465 1.00 95.25 83 LEU A CA 1
ATOM 648 C C . LEU A 1 83 ? 8.722 6.846 6.442 1.00 95.25 83 LEU A C 1
ATOM 650 O O . LEU A 1 83 ? 9.460 7.269 5.558 1.00 95.25 83 LEU A O 1
ATOM 654 N N . LEU A 1 84 ? 9.132 5.987 7.381 1.00 93.44 84 LEU A N 1
ATOM 655 C CA . LEU A 1 84 ? 10.486 5.436 7.422 1.00 93.44 84 LEU A CA 1
ATOM 656 C C . LEU A 1 84 ? 10.794 4.647 6.151 1.00 93.44 84 LEU A C 1
ATOM 658 O O . LEU A 1 84 ? 11.841 4.858 5.554 1.00 93.44 84 LEU A O 1
ATOM 662 N N . PHE A 1 85 ? 9.870 3.798 5.701 1.00 90.75 85 PHE A N 1
ATOM 663 C CA . PHE A 1 85 ? 10.026 3.048 4.459 1.00 90.75 85 PHE A CA 1
ATOM 664 C C . PHE A 1 85 ? 10.188 3.981 3.250 1.00 90.75 85 PHE A C 1
ATOM 666 O O . PHE A 1 85 ? 11.136 3.829 2.491 1.00 90.75 85 PHE A O 1
ATOM 673 N N . GLY A 1 86 ? 9.334 4.999 3.107 1.00 90.69 86 GLY A N 1
ATOM 674 C CA . GLY A 1 86 ? 9.450 5.983 2.027 1.00 90.69 86 GLY A CA 1
ATOM 675 C C . GLY A 1 86 ? 10.752 6.789 2.075 1.00 90.69 86 GLY A C 1
ATOM 676 O O . GLY A 1 86 ? 11.353 7.040 1.034 1.00 90.69 86 GLY A O 1
ATOM 677 N N . ALA A 1 87 ? 11.217 7.160 3.271 1.00 91.19 87 ALA A N 1
ATOM 678 C CA . ALA A 1 87 ? 12.482 7.866 3.453 1.00 91.19 87 ALA A CA 1
ATOM 679 C C . ALA A 1 87 ? 13.695 6.976 3.135 1.00 91.19 87 ALA A C 1
ATOM 681 O O . ALA A 1 87 ? 14.646 7.444 2.509 1.00 91.19 87 ALA A O 1
ATOM 682 N N . LEU A 1 88 ? 13.656 5.700 3.529 1.00 88.19 88 LEU A N 1
ATOM 683 C CA . LEU A 1 88 ? 14.702 4.720 3.233 1.00 88.19 88 LEU A CA 1
ATOM 684 C C . LEU A 1 88 ? 14.766 4.417 1.737 1.00 88.19 88 LEU A C 1
ATOM 686 O O . LEU A 1 88 ? 15.852 4.459 1.168 1.00 88.19 88 LEU A O 1
ATOM 690 N N . GLU A 1 89 ? 13.619 4.212 1.086 1.00 83.69 89 GLU A N 1
ATOM 691 C CA . GLU A 1 89 ? 13.564 4.058 -0.370 1.00 83.69 89 GLU A CA 1
ATOM 692 C C . GLU A 1 89 ? 14.089 5.308 -1.083 1.00 83.69 89 GLU A C 1
ATOM 694 O O . GLU A 1 89 ? 14.902 5.196 -1.994 1.00 83.69 89 GLU A O 1
ATOM 699 N N . GLY A 1 90 ? 13.714 6.510 -0.630 1.00 84.88 90 GLY A N 1
ATOM 700 C CA . GLY A 1 90 ? 14.268 7.764 -1.151 1.00 84.88 90 GLY A CA 1
ATOM 701 C C . GLY A 1 90 ? 15.789 7.871 -0.979 1.00 84.88 90 GLY A C 1
ATOM 702 O O . GLY A 1 90 ? 16.494 8.252 -1.910 1.00 84.88 90 GLY A O 1
ATOM 703 N N . SER A 1 91 ? 16.307 7.482 0.189 1.00 85.44 91 SER A N 1
ATOM 704 C CA . SER A 1 91 ? 17.743 7.532 0.505 1.00 85.44 91 SER A CA 1
ATOM 705 C C . SER A 1 91 ? 18.553 6.528 -0.315 1.00 85.44 91 SER A C 1
ATOM 707 O O . SER A 1 91 ? 19.632 6.868 -0.801 1.00 85.44 91 SER A O 1
ATOM 709 N N . ARG A 1 92 ? 18.009 5.321 -0.527 1.00 82.88 92 ARG A N 1
ATOM 710 C CA . ARG A 1 92 ? 18.580 4.301 -1.419 1.00 82.88 92 ARG A CA 1
ATOM 711 C C . ARG A 1 92 ? 18.799 4.858 -2.823 1.00 82.88 92 ARG A C 1
ATOM 713 O O . ARG A 1 92 ? 19.853 4.684 -3.422 1.00 82.88 92 ARG A O 1
ATOM 720 N N . ARG A 1 93 ? 17.823 5.613 -3.321 1.00 75.69 93 ARG A N 1
ATOM 721 C CA . ARG A 1 93 ? 17.837 6.177 -4.679 1.00 75.69 93 ARG A CA 1
ATOM 722 C C . ARG A 1 93 ? 18.808 7.334 -4.857 1.00 75.69 93 ARG A C 1
ATOM 724 O O . ARG A 1 93 ? 19.267 7.571 -5.965 1.00 75.69 93 ARG A O 1
ATOM 731 N N . TRP A 1 94 ? 19.144 8.041 -3.781 1.00 80.00 94 TRP A N 1
ATOM 732 C CA . TRP A 1 94 ? 20.207 9.052 -3.789 1.00 80.00 94 TRP A CA 1
ATOM 733 C C . TRP A 1 94 ? 21.599 8.455 -3.548 1.00 80.00 94 TRP A C 1
ATOM 735 O O . TRP A 1 94 ? 22.565 9.204 -3.418 1.00 80.00 94 TRP A O 1
ATOM 745 N N . GLY A 1 95 ? 21.713 7.123 -3.470 1.00 80.50 95 GLY A N 1
ATOM 746 C CA . GLY A 1 95 ? 22.973 6.432 -3.198 1.00 80.50 95 GLY A CA 1
ATOM 747 C C . GLY A 1 95 ? 23.498 6.662 -1.780 1.00 80.50 95 GLY A C 1
ATOM 748 O O . GLY A 1 95 ? 24.689 6.500 -1.535 1.00 80.50 95 GLY A O 1
ATOM 749 N N . LEU A 1 96 ? 22.632 7.079 -0.848 1.00 82.69 96 LEU A N 1
ATOM 750 C CA . LEU A 1 96 ? 23.009 7.327 0.547 1.00 82.69 96 LEU A CA 1
ATOM 751 C C . LEU A 1 96 ? 22.999 6.047 1.390 1.00 82.69 96 LEU A C 1
ATOM 753 O O . LEU A 1 96 ? 23.636 5.999 2.440 1.00 82.69 96 LEU A O 1
ATOM 757 N N . VAL A 1 97 ? 22.241 5.037 0.961 1.00 81.69 97 VAL A N 1
ATOM 758 C CA . VAL A 1 97 ? 22.092 3.745 1.638 1.00 81.69 97 VAL A CA 1
ATOM 759 C C . VAL A 1 97 ? 22.068 2.653 0.571 1.00 81.69 97 VAL A C 1
ATOM 761 O O . VAL A 1 97 ? 21.440 2.834 -0.469 1.00 81.69 97 VAL A O 1
ATOM 764 N N . ASP A 1 98 ? 22.723 1.524 0.829 1.00 77.25 98 ASP A N 1
ATOM 765 C CA . ASP A 1 98 ? 22.591 0.326 -0.007 1.00 77.25 98 ASP A CA 1
ATOM 766 C C . ASP A 1 98 ? 21.175 -0.274 0.094 1.00 77.25 98 ASP A C 1
ATOM 768 O O . ASP A 1 98 ? 20.305 0.235 0.807 1.00 77.25 98 ASP A O 1
ATOM 772 N N . ASP A 1 99 ? 20.926 -1.383 -0.606 1.00 68.62 99 ASP A N 1
ATOM 773 C CA . ASP A 1 99 ? 19.656 -2.107 -0.539 1.00 68.62 99 ASP A CA 1
ATOM 774 C C . ASP A 1 99 ? 19.320 -2.519 0.908 1.00 68.62 99 ASP A C 1
ATOM 776 O O . ASP A 1 99 ? 19.758 -3.548 1.424 1.00 68.62 99 ASP A O 1
ATOM 780 N N . PHE A 1 100 ? 18.501 -1.698 1.570 1.00 66.88 100 PHE A N 1
ATOM 781 C CA . PHE A 1 100 ? 18.091 -1.881 2.962 1.00 66.88 100 PHE A CA 1
ATOM 782 C C . PHE A 1 100 ? 17.303 -3.184 3.169 1.00 66.88 100 PHE A C 1
ATOM 784 O O . PHE A 1 100 ? 17.399 -3.825 4.217 1.00 66.88 100 PHE A O 1
ATOM 791 N N . LEU A 1 101 ? 16.519 -3.589 2.165 1.00 69.69 101 LEU A N 1
ATOM 792 C CA . LEU A 1 101 ? 15.720 -4.809 2.177 1.00 69.69 101 LEU A CA 1
ATOM 793 C C . LEU A 1 101 ? 15.897 -5.563 0.853 1.00 69.69 101 LEU A C 1
ATOM 795 O O . LEU A 1 101 ? 15.431 -5.086 -0.182 1.00 69.69 101 LEU A O 1
ATOM 799 N N . PRO A 1 102 ? 16.480 -6.775 0.872 1.00 72.81 102 PRO A N 1
ATOM 800 C CA . PRO A 1 102 ? 16.491 -7.640 -0.298 1.00 72.81 102 PRO A CA 1
ATOM 801 C C . PRO A 1 102 ? 15.068 -7.885 -0.819 1.00 72.81 102 PRO A C 1
ATOM 803 O O . PRO A 1 102 ? 14.134 -8.067 -0.032 1.00 72.81 102 PRO A O 1
ATOM 806 N N . GLY A 1 103 ? 14.890 -7.979 -2.140 1.00 69.69 103 GLY A N 1
ATOM 807 C CA . GLY A 1 103 ? 13.561 -8.169 -2.744 1.00 69.69 103 GLY A CA 1
ATOM 808 C C . GLY A 1 103 ? 12.796 -9.398 -2.219 1.00 69.69 103 GLY A C 1
ATOM 809 O O . GLY A 1 103 ? 11.574 -9.353 -2.058 1.00 69.69 103 GLY A O 1
ATOM 810 N N . TRP A 1 104 ? 13.505 -10.475 -1.859 1.00 73.62 104 TRP A N 1
ATOM 811 C CA . TRP A 1 104 ? 12.903 -11.674 -1.262 1.00 73.62 104 TRP A CA 1
ATOM 812 C C . TRP A 1 104 ? 12.337 -11.424 0.145 1.00 73.62 104 TRP A C 1
ATOM 814 O O . TRP A 1 104 ? 11.326 -12.027 0.517 1.00 73.62 104 TRP A O 1
ATOM 824 N N . SER A 1 105 ? 12.930 -10.505 0.912 1.00 77.69 105 SER A N 1
ATOM 825 C CA . SER A 1 105 ? 12.447 -10.110 2.238 1.00 77.69 105 SER A CA 1
ATOM 826 C C . SER A 1 105 ? 11.101 -9.402 2.125 1.00 77.69 105 SER A C 1
ATOM 828 O O . SER A 1 105 ? 10.167 -9.730 2.856 1.00 77.69 105 SER A O 1
ATOM 830 N N . VAL A 1 106 ? 10.960 -8.495 1.151 1.00 75.62 106 VAL A N 1
ATOM 831 C CA . VAL A 1 106 ? 9.696 -7.793 0.876 1.00 75.62 106 VAL A CA 1
ATOM 832 C C . VAL A 1 106 ? 8.609 -8.784 0.463 1.00 75.62 106 VAL A C 1
ATOM 834 O O . VAL A 1 106 ? 7.519 -8.769 1.034 1.00 75.62 106 VAL A O 1
ATOM 837 N N . ALA A 1 107 ? 8.913 -9.699 -0.462 1.00 78.81 107 ALA A N 1
ATOM 838 C CA . ALA A 1 107 ? 7.974 -10.743 -0.875 1.00 78.81 107 ALA A CA 1
ATOM 839 C C . ALA A 1 107 ? 7.533 -11.626 0.308 1.00 78.81 107 ALA A C 1
ATOM 841 O O . ALA A 1 107 ? 6.345 -11.910 0.467 1.00 78.81 107 ALA A O 1
ATOM 842 N N . THR A 1 108 ? 8.470 -11.997 1.185 1.00 84.69 108 THR A N 1
ATOM 843 C CA . THR A 1 108 ? 8.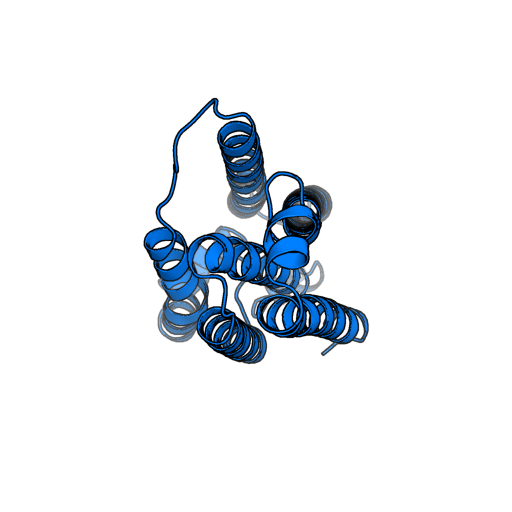188 -12.799 2.385 1.00 84.69 108 THR A CA 1
ATOM 844 C C . THR A 1 108 ? 7.284 -12.049 3.366 1.00 84.69 108 THR A C 1
ATOM 846 O O . THR A 1 108 ? 6.286 -12.604 3.829 1.00 84.69 108 THR A O 1
ATOM 849 N N . LEU A 1 109 ? 7.574 -10.777 3.657 1.00 87.88 109 LEU A N 1
ATOM 850 C CA . LEU A 1 109 ? 6.742 -9.940 4.530 1.00 87.88 109 LEU A CA 1
ATOM 851 C C . LEU A 1 109 ? 5.327 -9.773 3.966 1.00 87.88 109 LEU A C 1
ATOM 853 O O . LEU A 1 109 ? 4.348 -9.912 4.704 1.00 87.88 109 LEU A O 1
ATOM 857 N N . PHE A 1 110 ? 5.207 -9.551 2.655 1.00 87.69 110 PHE A N 1
ATOM 858 C CA . PHE A 1 110 ? 3.913 -9.481 1.983 1.00 87.69 110 PHE A CA 1
ATOM 859 C C . PHE A 1 110 ? 3.166 -10.810 2.027 1.00 87.69 110 PHE A C 1
ATOM 861 O O . PHE A 1 110 ? 1.965 -10.799 2.263 1.00 87.69 110 PHE A O 1
ATOM 868 N N . PHE A 1 111 ? 3.834 -11.953 1.874 1.00 88.00 111 PHE A N 1
ATOM 869 C CA . PHE A 1 111 ? 3.191 -13.259 2.019 1.00 88.00 111 PHE A CA 1
ATOM 870 C C . PHE A 1 111 ? 2.659 -13.485 3.444 1.00 88.00 111 PHE A C 1
ATOM 872 O O . PHE A 1 111 ? 1.500 -13.877 3.630 1.00 88.00 111 PHE A O 1
ATOM 879 N N . LEU A 1 112 ? 3.468 -13.176 4.462 1.00 94.12 112 LEU A N 1
ATOM 880 C CA . LEU A 1 112 ? 3.055 -13.263 5.865 1.00 94.12 112 LEU A CA 1
ATOM 881 C C . LEU A 1 112 ? 1.849 -12.357 6.152 1.00 94.12 112 LEU A C 1
ATOM 883 O O . LEU A 1 112 ? 0.900 -12.772 6.820 1.00 94.12 112 LEU A O 1
ATOM 887 N N . TYR A 1 113 ? 1.851 -11.141 5.612 1.00 95.19 113 TYR A N 1
ATOM 888 C CA . TYR A 1 113 ? 0.759 -10.189 5.779 1.00 95.19 113 TYR A CA 1
ATOM 889 C C . TYR A 1 113 ? -0.496 -10.558 4.972 1.00 95.19 113 TYR A C 1
ATOM 891 O O . TYR A 1 113 ? -1.605 -10.494 5.499 1.00 95.19 113 TYR A O 1
ATOM 899 N N . LEU A 1 114 ? -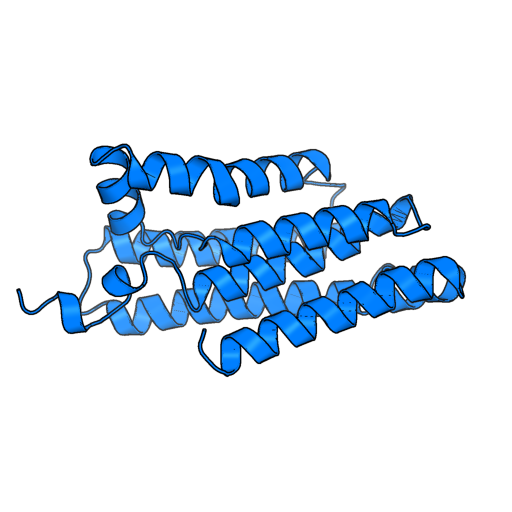0.347 -10.948 3.704 1.00 94.06 114 LEU A N 1
ATOM 900 C CA . LEU A 1 114 ? -1.471 -11.145 2.794 1.00 94.06 114 LEU A CA 1
ATOM 901 C C . LEU A 1 114 ? -2.174 -12.489 2.973 1.00 94.06 114 LEU A C 1
ATOM 903 O O . LEU A 1 114 ? -3.369 -12.591 2.702 1.00 94.06 114 LEU A O 1
ATOM 907 N N . VAL A 1 115 ? -1.441 -13.513 3.412 1.00 92.75 115 VAL A N 1
ATOM 908 C CA . VAL A 1 115 ? -1.941 -14.890 3.487 1.00 92.75 115 VAL A CA 1
ATOM 909 C C . VAL A 1 115 ? -1.987 -15.370 4.931 1.00 92.75 115 VAL A C 1
ATOM 911 O O . VAL A 1 115 ? -3.058 -15.710 5.435 1.00 92.75 115 VAL A O 1
ATOM 914 N N . VAL A 1 116 ? -0.849 -15.365 5.630 1.00 95.88 116 VAL A N 1
ATOM 915 C CA . VAL A 1 116 ? -0.757 -15.964 6.972 1.00 95.88 116 VAL A CA 1
ATOM 916 C C . VAL A 1 116 ? -1.595 -15.189 7.989 1.00 95.88 116 VAL A C 1
ATOM 918 O O . VAL A 1 116 ? -2.353 -15.794 8.750 1.00 95.88 116 VAL A O 1
ATOM 921 N N . LEU A 1 117 ? -1.513 -13.857 7.992 1.00 96.31 117 LEU A N 1
ATOM 922 C CA . LEU A 1 117 ? -2.229 -13.029 8.960 1.00 96.31 117 LEU A CA 1
ATOM 923 C C . LEU A 1 117 ? -3.766 -13.169 8.850 1.00 96.31 117 LEU A C 1
ATOM 925 O O . LEU A 1 117 ? -4.387 -13.415 9.889 1.00 96.31 117 LEU A O 1
ATOM 929 N N . PRO A 1 118 ? -4.407 -13.112 7.662 1.00 95.31 118 PRO A N 1
ATOM 930 C CA . PRO A 1 118 ? -5.837 -13.397 7.516 1.00 95.31 118 PRO A CA 1
ATOM 931 C C . PRO A 1 118 ? -6.241 -14.795 7.978 1.00 95.31 118 PRO A C 1
ATOM 933 O O . PRO A 1 118 ? -7.249 -14.936 8.668 1.00 95.31 118 PRO A O 1
ATOM 936 N N . LEU A 1 119 ? -5.458 -15.829 7.655 1.00 95.88 119 LEU A N 1
ATOM 937 C CA . LEU A 1 119 ? -5.749 -17.197 8.099 1.00 95.88 119 LEU A CA 1
ATOM 938 C C . LEU A 1 119 ? -5.715 -17.297 9.630 1.00 95.88 119 LEU A C 1
ATOM 940 O O . LEU A 1 119 ? -6.635 -17.836 10.251 1.00 95.88 119 LEU A O 1
ATOM 944 N N . CYS A 1 120 ? -4.698 -16.704 10.256 1.00 96.94 120 CYS A N 1
ATOM 945 C CA . CYS A 1 120 ? -4.590 -16.622 11.709 1.00 96.94 120 CYS A CA 1
ATOM 946 C C . CYS A 1 120 ? -5.725 -15.795 12.337 1.00 96.94 120 CYS A C 1
ATOM 948 O O . CYS A 1 120 ? -6.220 -16.155 13.406 1.00 96.94 120 CYS A O 1
ATOM 950 N N . TYR A 1 121 ? -6.168 -14.719 11.681 1.00 96.62 121 TYR A N 1
ATOM 951 C CA . TYR A 1 121 ? -7.286 -13.879 12.121 1.00 96.62 121 TYR A CA 1
ATOM 952 C C . TYR A 1 121 ? -8.634 -14.614 12.100 1.00 96.62 121 TYR A C 1
ATOM 954 O O . TYR A 1 121 ? -9.484 -14.410 12.975 1.00 96.62 121 TYR A O 1
ATOM 962 N N . LEU A 1 122 ? -8.843 -15.480 11.106 1.00 94.69 122 LEU A N 1
ATOM 963 C CA . LEU A 1 122 ? -10.051 -16.296 11.003 1.00 94.69 122 LEU A CA 1
ATOM 964 C C . LEU A 1 122 ? -10.060 -17.432 12.034 1.00 94.69 122 LEU A C 1
ATOM 966 O O . LEU A 1 122 ? -11.120 -17.732 12.578 1.00 94.69 122 LEU A O 1
ATOM 970 N N . LYS A 1 123 ? -8.893 -18.019 12.337 1.00 96.88 123 LYS A N 1
ATOM 971 C CA . LYS A 1 123 ? -8.771 -19.198 13.210 1.00 96.88 123 LYS A CA 1
ATOM 972 C C . LYS A 1 123 ? -8.666 -18.877 14.705 1.00 96.88 123 LYS A C 1
ATOM 974 O O . LYS A 1 123 ? -9.205 -19.622 15.519 1.00 96.88 123 LYS A O 1
ATOM 979 N N . PHE A 1 124 ? -7.974 -17.804 15.094 1.00 97.50 124 PHE A N 1
ATOM 980 C CA . PHE A 1 124 ? -7.619 -17.557 16.498 1.00 97.50 124 PHE A CA 1
ATOM 981 C C . PHE A 1 124 ? -8.220 -16.254 17.044 1.00 97.50 124 PHE A C 1
ATOM 983 O O . PHE A 1 124 ? -7.830 -15.155 16.644 1.00 97.50 124 PHE A O 1
ATOM 990 N N . LEU A 1 125 ? -9.092 -16.361 18.056 1.00 96.44 125 LEU A N 1
ATOM 991 C CA . LEU A 1 125 ? -9.732 -15.206 18.713 1.00 96.44 125 LEU A CA 1
ATOM 992 C C . LEU A 1 125 ? -8.720 -14.216 19.314 1.00 96.44 125 LEU A C 1
ATOM 994 O O . LEU A 1 125 ? -8.913 -13.004 19.238 1.00 96.44 125 LEU A O 1
ATOM 998 N N . LYS A 1 126 ? -7.610 -14.718 19.872 1.00 97.12 126 LYS A N 1
ATOM 999 C CA . LYS A 1 126 ? -6.531 -13.879 20.422 1.00 97.12 126 LYS A CA 1
ATOM 1000 C C . LYS A 1 126 ? -5.877 -13.016 19.340 1.00 97.12 126 LYS A C 1
ATOM 1002 O O . LYS A 1 126 ? -5.616 -11.839 19.581 1.00 97.12 126 LYS A O 1
ATOM 1007 N N . THR A 1 127 ? -5.633 -13.585 18.160 1.00 96.31 127 THR A N 1
ATOM 1008 C CA . THR A 1 127 ? -5.073 -12.860 17.012 1.00 96.31 127 THR A CA 1
ATOM 1009 C C . THR A 1 127 ? -6.071 -11.846 16.481 1.00 96.31 127 THR A C 1
ATOM 1011 O O . THR A 1 127 ? -5.687 -10.704 16.259 1.00 96.31 127 THR A O 1
ATOM 1014 N N . ARG A 1 128 ? -7.354 -12.222 16.372 1.00 97.12 128 ARG A N 1
ATOM 1015 C CA . ARG A 1 128 ? -8.435 -11.302 16.000 1.00 97.12 128 ARG A CA 1
ATOM 1016 C C . ARG A 1 128 ? -8.463 -10.066 16.889 1.00 97.12 128 ARG A C 1
ATOM 1018 O O . ARG A 1 128 ? -8.332 -8.958 16.384 1.00 97.12 128 ARG A O 1
ATOM 1025 N N . LYS A 1 129 ? -8.521 -10.270 18.209 1.00 96.31 129 LYS A N 1
ATOM 1026 C CA . LYS A 1 129 ? -8.508 -9.172 19.180 1.00 96.31 129 LYS A CA 1
ATOM 1027 C C . LYS A 1 129 ? -7.271 -8.292 19.005 1.00 96.31 129 LYS A C 1
ATOM 1029 O O . LYS A 1 129 ? -7.405 -7.085 18.931 1.00 96.31 129 LYS A O 1
ATOM 1034 N N . ARG A 1 130 ? -6.071 -8.868 18.880 1.00 97.06 130 ARG A N 1
ATOM 1035 C CA . ARG A 1 130 ? -4.839 -8.076 18.690 1.00 97.06 130 ARG A CA 1
ATOM 1036 C C . ARG A 1 130 ? -4.845 -7.262 17.396 1.00 97.06 130 ARG A C 1
ATOM 1038 O O . ARG A 1 130 ? -4.480 -6.097 17.429 1.00 97.06 130 ARG A O 1
ATOM 1045 N N . VAL A 1 131 ? -5.254 -7.863 16.283 1.00 97.12 131 VAL A N 1
ATOM 1046 C CA . VAL A 1 131 ? -5.335 -7.195 14.977 1.00 97.12 131 VAL A CA 1
ATOM 1047 C C . VAL A 1 131 ? -6.318 -6.029 15.016 1.00 97.12 131 VAL A C 1
ATOM 1049 O O . VAL A 1 131 ? -5.978 -4.931 14.579 1.00 97.12 131 VAL A O 1
ATOM 1052 N N . ASP A 1 132 ? -7.498 -6.245 15.596 1.00 96.69 132 ASP A N 1
ATOM 1053 C CA . ASP A 1 132 ? -8.520 -5.207 15.723 1.00 96.69 132 ASP A CA 1
ATOM 1054 C C . ASP A 1 132 ? -8.076 -4.110 16.708 1.00 96.69 132 ASP A C 1
ATOM 1056 O O . ASP A 1 132 ? -8.283 -2.927 16.456 1.00 96.69 132 ASP A O 1
ATOM 1060 N N . ASP A 1 133 ? -7.393 -4.483 17.794 1.00 95.69 133 ASP A N 1
ATOM 1061 C CA . ASP A 1 133 ? -6.887 -3.567 18.821 1.00 95.69 133 ASP A CA 1
ATOM 1062 C C . ASP A 1 133 ? -5.768 -2.648 18.329 1.00 95.69 133 ASP A C 1
ATOM 1064 O O . ASP A 1 133 ? -5.637 -1.546 18.862 1.00 95.69 133 ASP A O 1
ATOM 1068 N N . TRP A 1 134 ? -4.979 -3.113 17.357 1.00 97.31 134 TRP A N 1
ATOM 1069 C CA . TRP A 1 134 ? -3.873 -2.395 16.714 1.00 97.31 134 TRP A CA 1
ATOM 1070 C C . TRP A 1 134 ? -4.261 -1.795 15.358 1.00 97.31 134 TRP A C 1
ATOM 1072 O O . TRP A 1 134 ? -3.389 -1.355 14.615 1.00 97.31 134 TRP A O 1
ATOM 1082 N N . ALA A 1 135 ? -5.554 -1.779 15.018 1.00 96.81 135 ALA A N 1
ATOM 1083 C CA . ALA A 1 135 ? -6.051 -1.203 13.771 1.00 96.81 135 ALA A CA 1
ATOM 1084 C C . ALA A 1 135 ? -5.368 -1.762 12.507 1.00 96.81 135 ALA A C 1
ATOM 1086 O O . ALA A 1 135 ? -5.216 -1.041 11.520 1.00 96.81 135 ALA A O 1
ATOM 1087 N N . ILE A 1 136 ? -4.948 -3.033 12.517 1.00 97.12 136 ILE A N 1
ATOM 1088 C CA . ILE A 1 136 ? -4.234 -3.616 11.377 1.00 97.12 136 ILE A CA 1
ATOM 1089 C C . ILE A 1 136 ? -5.266 -3.925 10.279 1.00 97.12 136 ILE A C 1
ATOM 1091 O O . ILE A 1 136 ? -6.171 -4.741 10.503 1.00 97.12 136 ILE A O 1
ATOM 1095 N N . PRO A 1 137 ? -5.176 -3.284 9.097 1.00 97.12 137 PRO A N 1
ATOM 1096 C CA . PRO A 1 137 ? -6.093 -3.559 8.003 1.00 97.12 137 PRO A CA 1
ATOM 1097 C C . PRO A 1 137 ? -5.788 -4.944 7.438 1.00 97.12 137 PRO A C 1
ATOM 1099 O O . PRO A 1 137 ? -4.626 -5.303 7.249 1.00 97.12 137 PRO A O 1
ATOM 1102 N N . LEU A 1 138 ? -6.826 -5.730 7.165 1.00 97.38 138 LEU A N 1
ATOM 1103 C CA . LEU A 1 138 ? -6.666 -7.068 6.602 1.00 97.38 138 LEU A CA 1
ATOM 1104 C C . LEU A 1 138 ? -7.052 -7.124 5.124 1.00 97.38 138 LEU A C 1
ATOM 1106 O O . LEU A 1 138 ? -8.079 -6.556 4.739 1.00 97.38 138 LEU A O 1
ATOM 1110 N N . PRO A 1 139 ? -6.302 -7.861 4.294 1.00 97.19 139 PRO A N 1
ATOM 1111 C CA . PRO A 1 139 ? -6.664 -8.094 2.905 1.00 97.19 139 PRO A CA 1
ATOM 1112 C C . PRO A 1 139 ? -7.928 -8.954 2.787 1.00 97.19 139 PRO A C 1
ATOM 1114 O O . PRO A 1 139 ? -8.310 -9.705 3.684 1.00 97.19 139 PRO A O 1
ATOM 1117 N N . ARG A 1 140 ? -8.565 -8.867 1.620 1.00 95.44 140 ARG A N 1
ATOM 1118 C CA . ARG A 1 140 ? -9.684 -9.715 1.212 1.00 95.44 140 ARG A CA 1
ATOM 1119 C C . ARG A 1 140 ? -9.178 -10.699 0.167 1.00 95.44 140 ARG A C 1
ATOM 1121 O O . ARG A 1 140 ? -8.117 -10.487 -0.410 1.00 95.44 140 ARG A O 1
ATOM 1128 N N . ILE A 1 141 ? -9.959 -11.732 -0.136 1.00 94.56 141 ILE A N 1
ATOM 1129 C CA . ILE A 1 141 ? -9.553 -12.774 -1.092 1.00 94.56 141 ILE A CA 1
ATOM 1130 C C . ILE A 1 141 ? -9.129 -12.204 -2.459 1.00 94.56 141 ILE A C 1
ATOM 1132 O O . ILE A 1 141 ? -8.159 -12.665 -3.045 1.00 94.56 141 ILE A O 1
ATOM 1136 N N . TYR A 1 142 ? -9.785 -11.144 -2.942 1.00 93.69 142 TYR A N 1
ATOM 1137 C CA . TYR A 1 142 ? -9.415 -10.504 -4.207 1.00 93.69 142 TYR A CA 1
ATOM 1138 C C . TYR A 1 142 ? -8.099 -9.716 -4.133 1.00 93.69 142 TYR A C 1
ATOM 1140 O O . TYR A 1 142 ? -7.411 -9.626 -5.142 1.00 93.69 142 TYR A O 1
ATOM 1148 N N . HIS A 1 143 ? -7.705 -9.201 -2.960 1.00 95.44 143 HIS A N 1
ATOM 1149 C CA . HIS A 1 143 ? -6.370 -8.620 -2.762 1.00 95.44 143 HIS A CA 1
ATOM 1150 C C . HIS A 1 143 ? -5.284 -9.691 -2.939 1.00 95.44 143 HIS A C 1
ATOM 1152 O O . HIS A 1 143 ? -4.250 -9.427 -3.543 1.00 95.44 143 HIS A O 1
ATOM 1158 N N . ILE A 1 144 ? -5.549 -10.914 -2.468 1.00 94.62 144 ILE A N 1
ATOM 1159 C CA . ILE A 1 144 ? -4.639 -12.058 -2.615 1.00 94.62 144 ILE A CA 1
ATOM 1160 C C . ILE A 1 144 ? -4.539 -12.472 -4.087 1.00 94.62 144 ILE A C 1
ATOM 1162 O O . ILE A 1 144 ? -3.435 -12.600 -4.604 1.00 94.62 144 ILE A O 1
ATOM 1166 N N . TRP A 1 145 ? -5.670 -12.614 -4.788 1.00 94.06 145 TRP A N 1
ATOM 1167 C CA . TRP A 1 145 ? -5.663 -12.899 -6.230 1.00 94.06 145 TRP A CA 1
ATOM 1168 C C . TRP A 1 145 ? -4.917 -11.836 -7.029 1.00 94.06 145 TRP A C 1
ATOM 1170 O O . TRP A 1 145 ? -4.141 -12.165 -7.922 1.00 94.06 145 TRP A O 1
ATOM 1180 N N . PHE A 1 146 ? -5.106 -10.565 -6.675 1.00 93.69 146 PHE A N 1
ATOM 1181 C CA . PHE A 1 146 ? -4.376 -9.478 -7.301 1.00 93.69 146 PHE A CA 1
ATOM 1182 C C . PHE A 1 146 ? -2.869 -9.604 -7.061 1.00 93.69 146 PHE A C 1
ATOM 1184 O O . PHE A 1 146 ? -2.097 -9.502 -8.005 1.00 93.69 146 PHE A O 1
ATOM 1191 N N . TYR A 1 147 ? -2.444 -9.923 -5.838 1.00 92.81 147 TYR A N 1
ATOM 1192 C CA . TYR A 1 147 ? -1.035 -10.184 -5.539 1.00 92.81 147 TYR A CA 1
ATOM 1193 C C . TYR A 1 147 ? -0.454 -11.358 -6.341 1.00 92.81 147 TYR A C 1
ATOM 1195 O O . TYR A 1 147 ? 0.668 -11.272 -6.826 1.00 92.81 147 TYR A O 1
ATOM 1203 N N . VAL A 1 148 ? -1.219 -12.431 -6.558 1.00 92.94 148 VAL A N 1
ATOM 1204 C CA . VAL A 1 148 ? -0.789 -13.536 -7.431 1.00 92.94 148 VAL A CA 1
ATOM 1205 C C . VAL A 1 148 ? -0.587 -13.054 -8.873 1.00 92.94 148 VAL A C 1
ATOM 1207 O O . VAL A 1 148 ? 0.421 -13.392 -9.488 1.00 92.94 148 VAL A O 1
ATOM 1210 N N . LEU A 1 149 ? -1.485 -12.214 -9.400 1.00 93.50 149 LEU A N 1
ATOM 1211 C CA . LEU A 1 149 ? -1.311 -11.599 -10.723 1.00 93.50 149 LEU A CA 1
ATOM 1212 C C . LEU A 1 149 ? -0.074 -10.691 -10.783 1.00 93.50 149 LEU A C 1
ATOM 1214 O O . LEU A 1 149 ? 0.632 -10.708 -11.788 1.00 93.50 149 LEU A O 1
ATOM 1218 N N . LEU A 1 150 ? 0.223 -9.948 -9.709 1.00 92.56 150 LEU A N 1
ATOM 1219 C CA . LEU A 1 150 ? 1.454 -9.156 -9.595 1.00 92.56 150 LEU A CA 1
ATOM 1220 C C . LEU A 1 150 ? 2.702 -10.034 -9.705 1.00 92.56 150 LEU A C 1
ATOM 1222 O O . LEU A 1 150 ? 3.633 -9.678 -10.421 1.00 92.56 150 LEU A O 1
ATOM 1226 N N . LEU A 1 151 ? 2.714 -11.186 -9.028 1.00 92.00 151 LEU A N 1
ATOM 1227 C CA . LEU A 1 151 ? 3.824 -12.133 -9.109 1.00 92.00 151 LEU A CA 1
ATOM 1228 C C . LEU A 1 151 ? 3.967 -12.699 -10.525 1.00 92.00 151 LEU A C 1
ATOM 1230 O O . LEU A 1 151 ? 5.075 -12.736 -11.047 1.00 92.00 151 LEU A O 1
ATOM 1234 N N . ILE A 1 152 ? 2.866 -13.086 -11.173 1.00 93.81 152 ILE A N 1
ATOM 1235 C CA . ILE A 1 152 ? 2.897 -13.571 -12.563 1.00 93.81 152 ILE A CA 1
ATOM 1236 C C . ILE A 1 152 ? 3.473 -12.498 -13.493 1.00 93.81 152 ILE A C 1
ATOM 1238 O O . ILE A 1 152 ? 4.359 -12.796 -14.289 1.00 93.81 152 ILE A O 1
ATOM 1242 N N . ALA A 1 153 ? 3.018 -11.248 -13.369 1.00 92.31 153 ALA A N 1
ATOM 1243 C CA . ALA A 1 153 ? 3.543 -10.140 -14.159 1.00 92.31 153 ALA A CA 1
ATOM 1244 C C . ALA A 1 153 ? 5.039 -9.915 -13.897 1.00 92.31 153 ALA A C 1
ATOM 1246 O O . ALA A 1 153 ? 5.808 -9.811 -14.847 1.00 92.31 153 ALA A O 1
ATOM 1247 N N . HIS A 1 154 ? 5.461 -9.930 -12.628 1.00 90.62 154 HIS A N 1
ATOM 1248 C CA . HIS A 1 154 ? 6.866 -9.818 -12.237 1.00 90.62 154 HIS A CA 1
ATOM 1249 C C . HIS A 1 154 ? 7.739 -10.894 -12.900 1.00 90.62 154 HIS A C 1
ATOM 1251 O O . HIS A 1 154 ? 8.790 -10.570 -13.443 1.00 90.62 154 HIS A O 1
ATOM 1257 N N . TRP A 1 155 ? 7.301 -12.157 -12.905 1.00 92.12 155 TRP A N 1
ATOM 1258 C CA . TRP A 1 155 ? 8.029 -13.250 -13.561 1.00 92.12 155 TRP A CA 1
ATOM 1259 C C . TRP A 1 155 ? 7.968 -13.194 -15.089 1.00 92.12 155 TRP A C 1
ATOM 1261 O O . TRP A 1 155 ? 8.853 -13.733 -15.750 1.00 92.12 155 TRP A O 1
ATOM 1271 N N . SER A 1 156 ? 6.947 -12.543 -15.647 1.00 94.19 156 SER A N 1
ATOM 1272 C CA . SER A 1 156 ? 6.803 -12.365 -17.088 1.00 94.19 156 SER A CA 1
ATOM 1273 C C . SER A 1 156 ? 7.684 -11.248 -17.645 1.00 94.19 156 SER A C 1
ATOM 1275 O O . SER A 1 156 ? 8.007 -11.311 -18.823 1.00 94.19 156 SER A O 1
ATOM 1277 N N . THR A 1 157 ? 8.044 -10.225 -16.867 1.00 93.69 157 THR A N 1
ATOM 1278 C CA . THR A 1 157 ? 8.867 -9.085 -17.317 1.00 93.69 157 THR A CA 1
ATOM 1279 C C . THR A 1 157 ? 10.249 -9.558 -17.773 1.00 93.69 157 THR A C 1
ATOM 1281 O O . THR A 1 157 ? 10.891 -10.325 -17.072 1.00 93.69 157 THR A O 1
ATOM 1284 N N . SER A 1 158 ? 10.770 -9.100 -18.914 1.00 91.44 158 SER A N 1
ATOM 1285 C CA . SER A 1 158 ? 12.073 -9.570 -19.432 1.00 91.44 158 SER A CA 1
ATOM 1286 C C . SER A 1 158 ? 13.274 -8.987 -18.655 1.00 91.44 158 SER A C 1
ATOM 1288 O O . SER A 1 158 ? 14.281 -9.667 -18.450 1.00 91.44 158 SER A O 1
ATOM 1290 N N . ALA A 1 159 ? 13.137 -7.769 -18.125 1.00 87.62 159 ALA A N 1
ATOM 1291 C CA . ALA A 1 159 ? 14.197 -6.944 -17.540 1.00 87.62 159 ALA A CA 1
ATOM 1292 C C . ALA A 1 159 ? 14.580 -7.324 -16.092 1.00 87.62 159 ALA A C 1
ATOM 1294 O O . ALA A 1 159 ? 14.191 -6.622 -15.162 1.00 87.62 159 ALA A O 1
ATOM 1295 N N . ASN A 1 160 ? 15.334 -8.419 -15.901 1.00 84.50 160 ASN A N 1
ATOM 1296 C CA . ASN A 1 160 ? 15.709 -9.013 -14.596 1.00 84.50 160 ASN A CA 1
ATOM 1297 C C . ASN A 1 160 ? 16.041 -8.011 -13.476 1.00 84.50 160 ASN A C 1
ATOM 1299 O O . ASN A 1 160 ? 15.476 -8.109 -12.389 1.00 84.50 160 ASN A O 1
ATOM 1303 N N . GLU A 1 161 ? 16.916 -7.048 -13.749 1.00 85.06 161 GLU A N 1
ATOM 1304 C CA . GLU A 1 161 ? 17.431 -6.107 -12.744 1.00 85.06 161 GLU A CA 1
ATOM 1305 C C . GLU A 1 161 ? 16.358 -5.144 -12.214 1.00 85.06 161 GLU A C 1
ATOM 1307 O O . GLU A 1 161 ? 16.374 -4.779 -11.044 1.00 85.06 161 GLU A O 1
ATOM 1312 N N . PHE A 1 162 ? 15.367 -4.801 -13.043 1.00 84.88 162 PHE A N 1
ATOM 1313 C CA . PHE A 1 162 ? 14.333 -3.804 -12.735 1.00 84.88 162 PHE A CA 1
ATOM 1314 C C . PHE A 1 162 ? 12.941 -4.422 -12.521 1.00 84.88 162 PHE A C 1
ATOM 1316 O O . PHE A 1 162 ? 11.952 -3.709 -12.341 1.00 84.88 162 PHE A O 1
ATOM 1323 N N . ARG A 1 163 ? 12.818 -5.758 -12.524 1.00 85.50 163 ARG A N 1
ATOM 1324 C CA . ARG A 1 163 ? 11.558 -6.448 -12.168 1.00 85.50 163 ARG A CA 1
ATOM 1325 C C . ARG A 1 163 ? 11.082 -6.148 -10.740 1.00 85.50 163 ARG A C 1
ATOM 1327 O O . ARG A 1 163 ? 9.862 -6.106 -10.544 1.00 85.50 163 ARG A O 1
ATOM 1334 N N . PRO A 1 164 ? 11.965 -5.984 -9.729 1.00 87.38 164 PRO A N 1
ATOM 1335 C CA . PRO A 1 164 ? 11.526 -5.693 -8.366 1.00 87.38 164 PRO A CA 1
ATOM 1336 C C . PRO A 1 164 ? 10.728 -4.390 -8.249 1.00 87.38 164 PRO A C 1
ATOM 1338 O O . PRO A 1 164 ? 9.761 -4.360 -7.495 1.00 87.38 164 PRO A O 1
ATOM 1341 N N . GLU A 1 165 ? 11.051 -3.362 -9.039 1.00 88.81 165 GLU A N 1
ATOM 1342 C CA . GLU A 1 165 ? 10.374 -2.053 -9.002 1.00 88.81 165 GLU A CA 1
ATOM 1343 C C . GLU A 1 165 ? 8.880 -2.164 -9.355 1.00 88.81 165 GLU A C 1
ATOM 1345 O O . GLU A 1 165 ? 8.015 -1.574 -8.707 1.00 88.81 165 GLU A O 1
ATOM 1350 N N . GLN A 1 166 ? 8.536 -3.015 -10.325 1.00 91.31 166 GLN A N 1
ATOM 1351 C CA . GLN A 1 166 ? 7.145 -3.284 -10.702 1.00 91.31 166 GLN A CA 1
ATOM 1352 C C . GLN A 1 166 ? 6.373 -4.021 -9.600 1.00 91.31 166 GLN A C 1
ATOM 1354 O O . GLN A 1 166 ? 5.195 -3.732 -9.360 1.00 91.31 166 GLN A O 1
ATOM 1359 N N . LEU A 1 167 ? 7.038 -4.951 -8.905 1.00 90.38 167 LEU A N 1
ATOM 1360 C CA . LEU A 1 167 ? 6.454 -5.652 -7.764 1.00 90.38 167 LEU A CA 1
ATOM 1361 C C . LEU A 1 167 ? 6.252 -4.698 -6.581 1.00 90.38 167 LEU A C 1
ATOM 1363 O O . LEU A 1 167 ? 5.190 -4.738 -5.966 1.00 90.38 167 LEU A O 1
ATOM 1367 N N . GLN A 1 168 ? 7.223 -3.825 -6.295 1.00 89.50 168 GLN A N 1
ATOM 1368 C CA . GLN A 1 168 ? 7.123 -2.805 -5.247 1.00 89.50 168 GLN A CA 1
ATOM 1369 C C . GLN A 1 168 ? 5.963 -1.842 -5.516 1.00 89.50 168 GLN A C 1
ATOM 1371 O O . GLN A 1 168 ? 5.095 -1.691 -4.655 1.00 89.50 168 GLN A O 1
ATOM 1376 N N . PHE A 1 169 ? 5.876 -1.281 -6.728 1.00 93.75 169 PHE A N 1
ATOM 1377 C CA . PHE A 1 169 ? 4.750 -0.442 -7.149 1.00 93.75 169 PHE A CA 1
ATOM 1378 C C . PHE A 1 169 ? 3.406 -1.137 -6.904 1.00 93.75 169 PHE A C 1
ATOM 1380 O O . PHE A 1 169 ? 2.526 -0.596 -6.226 1.00 93.75 169 PHE A O 1
ATOM 1387 N N . GLY A 1 170 ? 3.252 -2.358 -7.425 1.00 93.62 170 GLY A N 1
ATOM 1388 C CA . GLY A 1 170 ? 2.009 -3.111 -7.298 1.00 93.62 170 GLY A CA 1
ATOM 1389 C C . GLY A 1 170 ? 1.667 -3.427 -5.844 1.00 93.62 170 GLY A C 1
ATOM 1390 O O . GLY A 1 170 ? 0.510 -3.309 -5.441 1.00 93.62 170 GLY A O 1
ATOM 1391 N N . ALA A 1 171 ? 2.668 -3.789 -5.043 1.00 92.00 171 ALA A N 1
ATOM 1392 C CA . ALA A 1 171 ? 2.519 -4.139 -3.639 1.00 92.00 171 ALA A CA 1
ATOM 1393 C C . ALA A 1 171 ? 2.126 -2.928 -2.774 1.00 92.00 171 ALA A C 1
ATOM 1395 O O . ALA A 1 171 ? 1.213 -3.043 -1.953 1.00 92.00 171 ALA 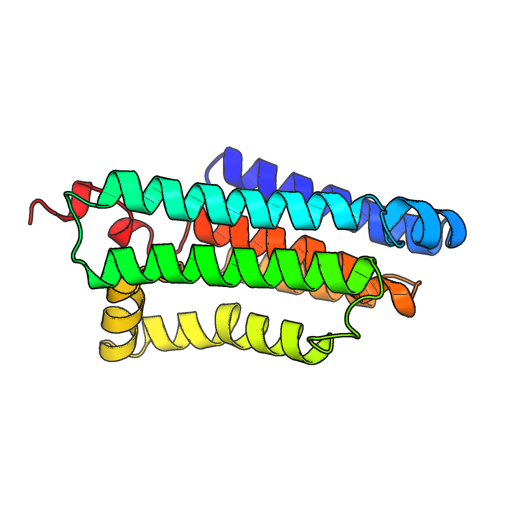A O 1
ATOM 1396 N N . CYS A 1 172 ? 2.740 -1.759 -2.980 1.00 93.50 172 CYS A N 1
ATOM 1397 C CA . CYS A 1 172 ? 2.406 -0.544 -2.233 1.00 93.50 172 CYS A CA 1
ATOM 1398 C C . CYS A 1 172 ? 1.001 -0.026 -2.576 1.00 93.50 172 CYS A C 1
ATOM 1400 O O . CYS A 1 172 ? 0.225 0.302 -1.674 1.00 93.50 172 CYS A O 1
ATOM 1402 N N . TRP A 1 173 ? 0.612 -0.039 -3.854 1.00 96.31 173 TRP A N 1
ATOM 1403 C CA . TRP A 1 173 ? -0.760 0.301 -4.241 1.00 96.31 173 TRP A CA 1
ATOM 1404 C C . TRP A 1 173 ? -1.780 -0.729 -3.757 1.00 96.31 173 TRP A C 1
ATOM 1406 O O . TRP A 1 173 ? -2.857 -0.357 -3.296 1.00 96.31 173 TRP A O 1
ATOM 1416 N N . LEU A 1 174 ? -1.451 -2.021 -3.788 1.00 95.62 174 LEU A N 1
ATOM 1417 C CA . LEU A 1 174 ? -2.302 -3.049 -3.197 1.00 95.62 174 LEU A CA 1
ATOM 1418 C C . LEU A 1 174 ? -2.484 -2.818 -1.692 1.00 95.62 174 LEU A C 1
ATOM 1420 O O . LEU A 1 174 ? -3.603 -2.917 -1.191 1.00 95.62 174 LEU A O 1
ATOM 1424 N N . PHE A 1 175 ? -1.416 -2.471 -0.974 1.00 95.44 175 PHE A N 1
ATOM 1425 C CA . PHE A 1 175 ? -1.492 -2.139 0.444 1.00 95.44 175 PHE A CA 1
ATOM 1426 C C . PHE A 1 175 ? -2.395 -0.923 0.695 1.00 95.44 175 PHE A C 1
ATOM 1428 O O . PHE A 1 175 ? -3.245 -0.972 1.584 1.00 95.44 175 PHE A O 1
ATOM 1435 N N . PHE A 1 176 ? -2.305 0.119 -0.137 1.00 96.62 176 PHE A N 1
ATOM 1436 C CA . PHE A 1 176 ? -3.233 1.252 -0.090 1.00 96.62 176 PHE A CA 1
ATOM 1437 C C . PHE A 1 176 ? -4.694 0.810 -0.256 1.00 96.62 176 PHE A C 1
ATOM 1439 O O . PHE A 1 176 ? -5.570 1.237 0.498 1.00 96.62 176 PHE A O 1
ATOM 1446 N N . MET A 1 177 ? -4.969 -0.099 -1.191 1.00 96.38 177 MET A N 1
ATOM 1447 C CA . MET A 1 177 ? -6.315 -0.637 -1.417 1.00 96.38 177 MET A CA 1
ATOM 1448 C C . MET A 1 177 ? -6.825 -1.442 -0.216 1.00 96.38 177 MET A C 1
ATOM 1450 O O . MET A 1 177 ? -7.972 -1.269 0.205 1.00 96.38 177 MET A O 1
ATOM 1454 N N . VAL A 1 178 ? -5.957 -2.260 0.390 1.00 96.62 178 VAL A N 1
ATOM 1455 C CA . VAL A 1 178 ? -6.261 -2.987 1.629 1.00 96.62 178 VAL A CA 1
ATOM 1456 C C . VAL A 1 178 ? -6.558 -2.016 2.765 1.00 96.62 178 VAL A C 1
ATOM 1458 O O . VAL A 1 178 ? -7.527 -2.216 3.497 1.00 96.62 178 VAL A O 1
ATOM 1461 N N . LEU A 1 179 ? -5.770 -0.946 2.896 1.00 95.69 179 LEU A N 1
ATOM 1462 C CA . LEU A 1 179 ? -6.024 0.096 3.876 1.00 95.69 179 LEU A CA 1
ATOM 1463 C C . LEU A 1 179 ? -7.395 0.714 3.622 1.00 95.69 179 LEU A C 1
ATOM 1465 O O . LEU A 1 179 ? -8.186 0.782 4.554 1.00 95.69 179 LEU A O 1
ATOM 1469 N N . MET A 1 180 ? -7.725 1.104 2.392 1.00 94.69 180 MET A N 1
ATOM 1470 C CA . MET A 1 180 ? -8.984 1.780 2.072 1.00 94.69 180 MET A CA 1
ATOM 1471 C C . MET A 1 180 ? -10.225 0.916 2.311 1.00 94.69 180 MET A C 1
ATOM 1473 O O . MET A 1 180 ? -11.199 1.418 2.876 1.00 94.69 180 MET A O 1
ATOM 1477 N N . GLU A 1 181 ? -10.195 -0.370 1.967 1.00 95.00 181 GLU A N 1
ATOM 1478 C CA . GLU A 1 181 ? -11.353 -1.258 2.107 1.00 95.00 181 GLU A CA 1
ATOM 1479 C C . GLU A 1 181 ? -10.947 -2.645 2.660 1.00 95.00 181 GLU A C 1
ATOM 1481 O O . GLU A 1 181 ? -10.989 -3.665 1.962 1.00 95.00 181 GLU A O 1
ATOM 1486 N N . PRO A 1 182 ? -10.591 -2.721 3.956 1.00 96.19 182 PRO A N 1
ATOM 1487 C CA . PRO A 1 182 ? -10.095 -3.950 4.556 1.00 96.19 182 PRO A CA 1
ATOM 1488 C C . PRO A 1 182 ? -11.219 -4.970 4.785 1.00 96.19 182 PRO A C 1
ATOM 1490 O O . PRO A 1 182 ? -12.421 -4.671 4.733 1.00 96.19 182 PRO A O 1
ATOM 1493 N N . LEU A 1 183 ? -10.840 -6.215 5.067 1.00 95.62 183 LEU A N 1
ATOM 1494 C CA . LEU A 1 183 ? -11.759 -7.270 5.496 1.00 95.62 183 LEU A CA 1
ATOM 1495 C C . LEU A 1 183 ? -12.452 -6.891 6.812 1.00 95.62 183 LEU A C 1
ATOM 1497 O O . LEU A 1 183 ? -13.676 -6.941 6.903 1.00 95.62 183 LEU A O 1
ATOM 1501 N N . ASN A 1 184 ? -11.687 -6.413 7.794 1.00 95.56 184 ASN A N 1
ATOM 1502 C CA . ASN A 1 184 ? -12.174 -5.950 9.094 1.00 95.56 184 ASN A CA 1
ATOM 1503 C C . ASN A 1 184 ? -12.649 -4.483 9.070 1.00 95.56 184 ASN A C 1
ATOM 1505 O O . ASN A 1 184 ? -12.524 -3.769 10.063 1.00 95.56 184 ASN A O 1
ATOM 1509 N N . ARG A 1 185 ? -13.253 -4.023 7.960 1.00 93.88 185 ARG A N 1
ATOM 1510 C CA . ARG A 1 185 ? -13.748 -2.634 7.798 1.00 93.88 185 ARG A CA 1
ATOM 1511 C C . ARG A 1 185 ? -14.651 -2.151 8.930 1.00 93.88 185 ARG A C 1
ATOM 1513 O O . ARG A 1 185 ? -14.719 -0.958 9.194 1.00 93.88 185 ARG A O 1
ATOM 1520 N N . VAL A 1 186 ? -15.350 -3.077 9.584 1.00 92.75 186 VAL A N 1
ATOM 1521 C CA . VAL A 1 186 ? -16.262 -2.788 10.691 1.00 92.75 186 VAL A CA 1
ATOM 1522 C C . VAL A 1 186 ? -15.509 -2.102 11.835 1.00 92.75 186 VAL A C 1
ATOM 1524 O O . VAL A 1 186 ? -15.993 -1.119 12.377 1.00 92.75 186 VAL A O 1
ATOM 1527 N N . VAL A 1 187 ? -14.267 -2.501 12.117 1.00 93.44 187 VAL A N 1
ATOM 1528 C CA . VAL A 1 187 ? -13.430 -1.880 13.161 1.00 93.44 187 VAL A CA 1
ATOM 1529 C C . VAL A 1 187 ? -13.034 -0.437 12.807 1.00 93.44 187 VAL A C 1
ATOM 1531 O O . VAL A 1 187 ? -12.768 0.378 13.684 1.00 93.44 187 VAL A O 1
ATOM 1534 N N . PHE A 1 188 ? -13.077 -0.071 11.528 1.00 92.00 188 PHE A N 1
ATOM 1535 C CA . PHE A 1 188 ? -12.802 1.288 11.054 1.00 92.00 188 PHE A CA 1
ATOM 1536 C C . PHE A 1 188 ? -14.075 2.134 10.883 1.00 92.00 188 PHE A C 1
ATOM 1538 O O . PHE A 1 188 ? -13.994 3.280 10.445 1.00 92.00 188 PHE A O 1
ATOM 1545 N N . SER A 1 189 ? -15.252 1.600 11.230 1.00 89.00 189 SER A N 1
ATOM 1546 C CA . SER A 1 189 ? -16.525 2.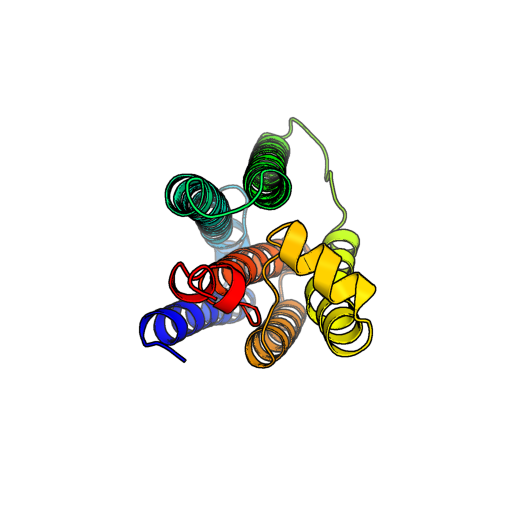328 11.186 1.00 89.00 189 SER A CA 1
ATOM 1547 C C . SER A 1 189 ? -16.867 2.966 12.533 1.00 89.00 189 SER A C 1
ATOM 1549 O O . SER A 1 189 ? -16.601 2.387 13.592 1.00 89.00 189 SER A O 1
ATOM 1551 N N . ARG A 1 190 ? -17.534 4.128 12.494 1.00 82.31 190 ARG A N 1
ATOM 1552 C CA . ARG A 1 190 ? -18.118 4.792 13.676 1.00 82.31 190 ARG A CA 1
ATOM 1553 C C . ARG A 1 190 ? -19.332 4.035 14.229 1.00 82.31 190 ARG A C 1
ATOM 1555 O O . ARG A 1 190 ? -19.549 4.012 15.431 1.00 82.31 190 ARG A O 1
ATOM 1562 N N . THR A 1 191 ? -20.068 3.335 13.366 1.00 74.25 191 THR A N 1
ATOM 1563 C CA . THR A 1 191 ? -21.348 2.671 13.690 1.00 74.25 191 THR A CA 1
ATOM 1564 C C . THR A 1 191 ? -21.231 1.495 14.664 1.00 74.25 191 THR A C 1
ATOM 1566 O O . THR A 1 191 ? -22.234 0.936 15.083 1.00 74.25 191 THR A O 1
ATOM 1569 N N . THR A 1 192 ? -20.014 1.063 14.988 1.00 63.50 192 THR A N 1
ATOM 1570 C CA . THR A 1 192 ? -19.765 -0.105 15.851 1.00 63.50 192 THR A CA 1
ATOM 1571 C C . THR A 1 192 ? -19.640 0.230 17.330 1.00 63.50 192 THR A C 1
ATOM 1573 O O . THR A 1 192 ? -19.406 -0.673 18.122 1.00 63.50 192 THR A O 1
ATOM 1576 N N . ILE A 1 193 ? -19.696 1.512 17.685 1.00 59.97 193 ILE A N 1
ATOM 1577 C CA . ILE A 1 193 ? -19.405 1.991 19.043 1.00 59.97 193 ILE A CA 1
ATOM 1578 C C . ILE A 1 193 ? -20.692 2.174 19.860 1.00 59.97 193 ILE A C 1
ATOM 1580 O O . ILE A 1 193 ? -20.635 2.268 21.077 1.00 59.97 193 ILE A O 1
ATOM 1584 N N . GLU A 1 194 ? -21.857 2.132 19.210 1.00 47.41 194 GLU A N 1
ATOM 1585 C CA . GLU A 1 194 ? -23.177 2.244 19.846 1.00 47.41 194 GLU A CA 1
ATOM 1586 C C . GLU A 1 194 ? -23.759 0.889 20.307 1.00 47.41 194 GLU A C 1
ATOM 1588 O O . GLU A 1 194 ? -24.972 0.690 20.274 1.00 47.41 194 GLU A O 1
ATOM 1593 N N . ARG A 1 195 ? -22.925 -0.076 20.715 1.00 45.19 195 ARG A N 1
ATOM 1594 C CA . ARG A 1 195 ? -23.396 -1.330 21.330 1.00 45.19 195 ARG A CA 1
ATOM 1595 C C . ARG A 1 195 ? -22.612 -1.688 22.576 1.00 45.19 195 ARG A C 1
ATOM 1597 O O . ARG A 1 195 ? -21.367 -1.744 22.476 1.00 45.19 195 ARG A O 1
#

Foldseek 3Di:
DDPVLVVLLVVLVVLLVVLLVCLVPPVVCSCPADLHQVHPLLVLLLVLLVLLLCLLVVLLVVCVVPADPLQSVLSVVSNVVSVVVSVVSVCCSVVNDPDPDDLVRVVVVLCCQQPVLVVCCVVDPVSVCNCLSSNPQYADPVLVVQLVVQVVSLVSRPNVVRSSSSNSSSSSSSVSSSSVDGPVCVSSDSVNRPD

pLDDT: mean 91.62, std 8.48, range [45.19, 98.06]

Radius of gyration: 17.57 Å; chains: 1; bounding box: 46×31×49 Å